Protein AF-A0A6C2D5J1-F1 (afdb_monomer_lite)

Sequence (224 aa):
MNTRKTNRSWRTALAAVGLLLSSASPSVQAVVVNIDTSRSVLTFTSSGPTICDPFGNCSTPPAPQTFALSGSFDVKEETVSFPYWFDPTSFFDLDLIRFEPLSIDTGGAAALGFVFPAFSGIVTGTTFTASDDPCFLYSGGCSGWSLVNSTYTGDFDGQRLSLTGESPLSVAEGFKYTIVATAVPSASVAEPGSLACLAAAGAGLTAVRSRRRRTSAALAPGAA

pLDDT: mean 75.11, std 21.53, range [29.03, 97.44]

Secondary structure (DSSP, 8-state):
----------SSSSSSSTTS--------EEEEEEE-TTT-EEEEEE----EEPTTS-EEPPPPPEEEE-EEEEEEEEEEEEEEETTEEEEEEEEEEEEEEEEEEE-TTGGGGT-----S-EEEETTEEEEE--TTTT-TT------SS--EEEEEE-SSEEEEEEEEESSSSEEEEEEEEEEE--------HHHHHHHHHHHHHHHHHHHHHHHHHTT------

Structure (mmCIF, N/CA/C/O backbone):
data_AF-A0A6C2D5J1-F1
#
_entry.id   AF-A0A6C2D5J1-F1
#
loop_
_atom_site.group_PDB
_atom_site.id
_atom_site.type_symbol
_atom_site.label_atom_id
_atom_site.label_alt_id
_atom_site.label_comp_id
_atom_site.label_asym_id
_atom_site.label_entity_id
_atom_site.label_seq_id
_atom_site.pdbx_PDB_ins_code
_atom_site.Cartn_x
_atom_site.Cartn_y
_atom_site.Cartn_z
_atom_site.occupancy
_atom_site.B_iso_or_equiv
_atom_site.auth_seq_id
_atom_site.auth_comp_id
_atom_site.auth_asym_id
_atom_site.auth_atom_id
_atom_site.pdbx_PDB_model_num
ATOM 1 N N . MET A 1 1 ? -13.626 -7.726 84.722 1.00 33.16 1 MET A N 1
ATOM 2 C CA . MET A 1 1 ? -13.557 -8.875 83.790 1.00 33.16 1 MET A CA 1
ATOM 3 C C . MET A 1 1 ? -14.476 -8.591 82.610 1.00 33.16 1 MET A C 1
ATOM 5 O O . MET A 1 1 ? -15.633 -8.330 82.878 1.00 33.16 1 MET A O 1
ATOM 9 N N . ASN A 1 2 ? -13.918 -8.590 81.386 1.00 32.50 2 ASN A N 1
ATOM 10 C CA . ASN A 1 2 ? -14.513 -8.769 80.038 1.00 32.50 2 ASN A CA 1
ATOM 11 C C . ASN A 1 2 ? -15.877 -8.098 79.703 1.00 32.50 2 ASN A C 1
ATOM 13 O O . ASN A 1 2 ? -16.838 -8.214 80.437 1.00 32.50 2 ASN A O 1
ATOM 17 N N . THR A 1 3 ? -16.082 -7.430 78.557 1.00 37.03 3 THR A N 1
ATOM 18 C CA . THR A 1 3 ? -15.717 -7.877 77.199 1.00 37.03 3 THR A CA 1
ATOM 19 C C . THR A 1 3 ? -15.763 -6.718 76.185 1.00 37.03 3 THR A C 1
ATOM 21 O O . THR A 1 3 ? -16.692 -5.917 76.181 1.00 37.03 3 THR A O 1
ATOM 24 N N . ARG A 1 4 ? -14.777 -6.687 75.278 1.00 39.22 4 ARG A N 1
ATOM 25 C CA . ARG A 1 4 ? -14.762 -5.933 74.007 1.00 39.22 4 ARG A CA 1
ATOM 26 C C . ARG A 1 4 ? -15.773 -6.504 72.994 1.00 39.22 4 ARG A C 1
ATOM 28 O O . ARG A 1 4 ? -15.937 -7.723 72.976 1.00 39.22 4 ARG A O 1
ATOM 35 N N . LYS A 1 5 ? -16.254 -5.662 72.060 1.00 37.28 5 LYS A N 1
ATOM 36 C CA . LYS A 1 5 ? -16.138 -5.777 70.570 1.00 37.28 5 LYS A CA 1
ATOM 37 C C . LYS A 1 5 ? -17.272 -4.993 69.877 1.00 37.28 5 LYS A C 1
ATOM 39 O O . LYS A 1 5 ? -18.416 -5.418 69.918 1.00 37.28 5 LYS A O 1
ATOM 44 N N . THR A 1 6 ? -17.071 -3.745 69.449 1.00 42.12 6 THR A N 1
ATOM 45 C CA . THR A 1 6 ? -16.607 -3.280 68.115 1.00 42.12 6 THR A CA 1
ATOM 46 C C . THR A 1 6 ? -17.243 -3.912 66.863 1.00 42.12 6 THR A C 1
ATOM 48 O O . THR A 1 6 ? -17.020 -5.075 66.542 1.00 42.12 6 THR A O 1
ATOM 51 N N . ASN A 1 7 ? -17.928 -3.026 66.124 1.00 43.59 7 ASN A N 1
ATOM 52 C CA . ASN A 1 7 ? -18.003 -2.843 64.668 1.00 43.59 7 ASN A CA 1
ATOM 53 C C . ASN A 1 7 ? -18.310 -4.038 63.759 1.00 43.59 7 ASN A C 1
ATOM 55 O O . ASN A 1 7 ? -17.450 -4.864 63.454 1.00 43.59 7 ASN A O 1
ATOM 59 N N . ARG A 1 8 ? -19.502 -4.005 63.148 1.00 40.75 8 ARG A N 1
ATOM 60 C CA . ARG A 1 8 ? -19.819 -4.817 61.969 1.00 40.75 8 ARG A CA 1
ATOM 61 C C . ARG A 1 8 ? -20.793 -4.100 61.027 1.00 40.75 8 ARG A C 1
ATOM 63 O O . ARG A 1 8 ? -21.981 -4.385 61.043 1.00 40.75 8 ARG A O 1
ATOM 70 N N . SER A 1 9 ? -20.292 -3.212 60.169 1.00 45.34 9 SER A N 1
ATOM 71 C CA . SER A 1 9 ? -21.065 -2.744 59.001 1.00 45.34 9 SER A CA 1
ATOM 72 C C . SER A 1 9 ? -20.212 -2.227 57.832 1.00 45.34 9 SER A C 1
ATOM 74 O O . SER A 1 9 ? -20.638 -1.349 57.101 1.00 45.34 9 SER A O 1
ATOM 76 N N . TRP A 1 10 ? -19.010 -2.764 57.602 1.00 41.22 10 TRP A N 1
ATOM 77 C CA . TRP A 1 10 ? -18.111 -2.290 56.527 1.00 41.22 10 TRP A CA 1
ATOM 78 C C . TRP A 1 10 ? -17.778 -3.364 55.477 1.00 41.22 10 TRP A C 1
ATOM 80 O O . TRP A 1 10 ? -16.645 -3.470 55.022 1.00 41.22 10 TRP A O 1
ATOM 90 N N . ARG A 1 11 ? -18.728 -4.236 55.105 1.00 42.44 11 ARG A N 1
ATOM 91 C CA . ARG A 1 11 ? -18.441 -5.316 54.128 1.00 42.44 11 ARG A CA 1
ATOM 92 C C . ARG A 1 11 ? -19.433 -5.487 52.975 1.00 42.44 11 ARG A C 1
ATOM 94 O O . ARG A 1 11 ? -19.316 -6.461 52.245 1.00 42.44 11 ARG A O 1
ATOM 101 N N . THR A 1 12 ? -20.356 -4.558 52.750 1.00 45.75 12 THR A N 1
ATOM 102 C CA . THR A 1 12 ? -21.351 -4.676 51.661 1.00 45.75 12 THR A CA 1
ATOM 103 C C . THR A 1 12 ? -21.216 -3.644 50.538 1.00 45.75 12 THR A C 1
ATOM 105 O O . THR A 1 12 ? -22.039 -3.654 49.634 1.00 45.75 12 THR A O 1
ATOM 108 N N . ALA A 1 13 ? -20.175 -2.804 50.530 1.00 42.22 13 ALA A N 1
ATOM 109 C CA . ALA A 1 13 ? -20.017 -1.736 49.531 1.00 42.22 13 ALA A CA 1
ATOM 110 C C . ALA A 1 13 ? -18.943 -1.994 48.449 1.00 42.22 13 ALA A C 1
ATOM 112 O O . ALA A 1 13 ? -18.701 -1.128 47.619 1.00 42.22 13 ALA A O 1
ATOM 113 N N . LEU A 1 14 ? -18.297 -3.166 48.427 1.00 44.66 14 LEU A N 1
ATOM 114 C CA . LEU A 1 14 ? -17.156 -3.444 47.530 1.00 44.66 14 LEU A CA 1
ATOM 115 C C . LEU A 1 14 ? -17.477 -4.338 46.319 1.00 44.66 14 LEU A C 1
ATOM 117 O O . LEU A 1 14 ? -16.586 -4.626 45.531 1.00 44.66 14 LEU A O 1
ATOM 121 N N . ALA A 1 15 ? -18.731 -4.760 46.132 1.00 42.25 15 ALA A N 1
ATOM 122 C CA . ALA A 1 15 ? -19.110 -5.652 45.027 1.00 42.25 15 ALA A CA 1
ATOM 123 C C . ALA A 1 15 ? -19.727 -4.938 43.804 1.00 42.25 15 ALA A C 1
ATOM 125 O O . ALA A 1 15 ? -19.991 -5.594 42.805 1.00 42.25 15 ALA A O 1
ATOM 126 N N . ALA A 1 16 ? -19.964 -3.621 43.866 1.00 41.34 16 ALA A N 1
ATOM 127 C CA . ALA A 1 16 ? -20.712 -2.890 42.832 1.00 41.34 16 ALA A CA 1
ATOM 128 C C . ALA A 1 16 ? -19.873 -1.909 41.986 1.00 41.34 16 ALA A C 1
ATOM 130 O O . ALA A 1 16 ? -20.399 -1.330 41.045 1.00 41.34 16 ALA A O 1
ATOM 131 N N . VAL A 1 17 ? -18.578 -1.733 42.279 1.00 43.78 17 VAL A N 1
ATOM 132 C CA . VAL A 1 17 ? -17.705 -0.782 41.551 1.00 43.78 17 VAL A CA 1
ATOM 133 C C . VAL A 1 17 ? -16.876 -1.464 40.446 1.00 43.78 17 VAL A C 1
ATOM 135 O O . VAL A 1 17 ? -16.325 -0.799 39.580 1.00 43.78 17 VAL A O 1
ATOM 138 N N . GLY A 1 18 ? -16.839 -2.800 40.396 1.00 39.31 18 GLY A N 1
ATOM 139 C CA . GLY A 1 18 ? -16.046 -3.549 39.407 1.00 39.31 18 GLY A CA 1
ATOM 140 C C . GLY A 1 18 ? -16.648 -3.663 37.998 1.00 39.31 18 GLY A C 1
ATOM 141 O O . GLY A 1 18 ? -16.056 -4.329 37.161 1.00 39.31 18 GLY A O 1
ATOM 142 N N . LEU A 1 19 ? -17.816 -3.064 37.732 1.00 43.38 19 LEU A N 1
ATOM 143 C CA . LEU A 1 19 ? -18.572 -3.229 36.476 1.00 43.38 19 LEU A CA 1
ATOM 144 C C . LEU A 1 19 ? -18.642 -1.962 35.603 1.00 43.38 19 LEU A C 1
ATOM 146 O O . LEU A 1 19 ? -19.325 -1.978 34.587 1.00 43.38 19 LEU A O 1
ATOM 150 N N . LEU A 1 20 ? -17.954 -0.877 35.977 1.00 45.72 20 LEU A N 1
ATOM 151 C CA . LEU A 1 20 ? -18.023 0.412 35.264 1.00 45.72 20 LEU A CA 1
ATOM 152 C C . LEU A 1 20 ? -16.682 0.916 34.711 1.00 45.72 20 LEU A C 1
ATOM 154 O O . LEU A 1 20 ? -16.602 2.038 34.229 1.00 45.72 20 LEU A O 1
ATOM 158 N N . LEU A 1 21 ? -15.644 0.080 34.710 1.00 44.78 21 LEU A N 1
ATOM 159 C CA . LEU A 1 21 ? -14.431 0.311 33.917 1.00 44.78 21 LEU A CA 1
ATOM 160 C C . LEU A 1 21 ? -14.435 -0.625 32.706 1.00 44.78 21 LEU A C 1
ATOM 162 O O . LEU A 1 21 ? -13.502 -1.385 32.473 1.00 44.78 21 LEU A O 1
ATOM 166 N N . SER A 1 22 ? -15.521 -0.575 31.934 1.00 40.41 22 SER A N 1
ATOM 167 C CA . SER A 1 22 ? -15.440 -0.854 30.504 1.00 40.41 22 SER A CA 1
ATOM 168 C C . SER A 1 22 ? -14.674 0.322 29.918 1.00 40.41 22 SER A C 1
ATOM 170 O O . SER A 1 22 ? -15.253 1.354 29.588 1.00 40.41 22 SER A O 1
ATOM 172 N N . SER A 1 23 ? -13.349 0.215 29.915 1.00 43.03 23 SER A N 1
ATOM 173 C CA . SER A 1 23 ? -12.503 1.065 29.094 1.00 43.03 23 SER A CA 1
ATOM 174 C C . SER A 1 23 ? -13.133 1.127 27.707 1.00 43.03 23 SER A C 1
ATOM 176 O O . SER A 1 23 ? -13.304 0.087 27.070 1.00 43.03 23 SER A O 1
ATOM 178 N N . ALA A 1 24 ? -13.507 2.323 27.255 1.00 45.09 24 ALA A N 1
ATOM 179 C CA . ALA A 1 24 ? -13.605 2.593 25.834 1.00 45.09 24 ALA A CA 1
ATOM 180 C C . ALA A 1 24 ? -12.188 2.392 25.289 1.00 45.09 24 ALA A C 1
ATOM 182 O O . ALA A 1 24 ? -11.359 3.297 25.307 1.00 45.09 24 ALA A O 1
ATOM 183 N N . SER A 1 25 ? -11.852 1.143 24.980 1.00 42.38 25 SER A N 1
ATOM 184 C CA . SER A 1 25 ? -10.637 0.821 24.261 1.00 42.38 25 SER A CA 1
ATOM 185 C C . SER A 1 25 ? -10.778 1.483 22.894 1.00 42.38 25 SER A C 1
ATOM 187 O O . SER A 1 25 ? -11.836 1.302 22.282 1.00 42.38 25 SER A O 1
ATOM 189 N N . PRO A 1 26 ? -9.779 2.237 22.401 1.00 44.66 26 PRO A N 1
ATOM 190 C CA . PRO A 1 26 ? -9.731 2.526 20.976 1.00 44.66 26 PRO A CA 1
ATOM 191 C C . PRO A 1 26 ? -9.818 1.170 20.276 1.00 44.66 26 PRO A C 1
ATOM 193 O O . PRO A 1 26 ? -9.031 0.260 20.558 1.00 44.66 26 PRO A O 1
ATOM 196 N N . SER A 1 27 ? -10.875 0.967 19.495 1.00 51.88 27 SER A N 1
ATOM 197 C CA . SER A 1 27 ? -11.092 -0.286 18.793 1.00 51.88 27 SER A CA 1
ATOM 198 C C . SER A 1 27 ? -10.083 -0.352 17.661 1.00 51.88 27 SER A C 1
ATOM 200 O O . SER A 1 27 ? -10.388 0.042 16.543 1.00 51.88 27 SER A O 1
ATOM 202 N N . VAL A 1 28 ? -8.875 -0.831 17.954 1.00 61.00 28 VAL A N 1
ATOM 203 C CA . VAL A 1 28 ? -7.945 -1.256 16.913 1.00 61.00 28 VAL A CA 1
ATOM 204 C C . VAL A 1 28 ? -8.554 -2.507 16.291 1.00 61.00 28 VAL A C 1
ATOM 206 O O . VAL A 1 28 ? -8.466 -3.603 16.852 1.00 61.00 28 VAL A O 1
ATOM 209 N N . GLN A 1 29 ? -9.239 -2.340 15.163 1.00 71.62 29 GLN A N 1
ATOM 210 C CA . GLN A 1 29 ? -9.686 -3.463 14.350 1.00 71.62 29 GLN A CA 1
ATOM 211 C C . GLN A 1 29 ? -8.528 -3.848 13.435 1.00 71.62 29 GLN A C 1
ATOM 213 O O . GLN A 1 29 ? -8.269 -3.202 12.424 1.00 71.62 29 GLN A O 1
ATOM 218 N N . ALA A 1 30 ? -7.790 -4.881 13.843 1.00 82.75 30 ALA A N 1
ATOM 219 C CA . ALA A 1 30 ? -6.796 -5.524 12.998 1.00 82.75 30 ALA A CA 1
ATOM 220 C C . ALA A 1 30 ? -7.465 -6.673 12.232 1.00 82.75 30 ALA A C 1
ATOM 222 O O . ALA A 1 30 ? -7.975 -7.615 12.844 1.00 82.75 30 ALA A O 1
ATOM 223 N N . VAL A 1 31 ? -7.466 -6.597 10.904 1.00 90.94 31 VAL A N 1
ATOM 224 C CA . VAL A 1 31 ? -8.004 -7.629 10.012 1.00 90.94 31 VAL A CA 1
ATOM 225 C C . VAL A 1 31 ? -6.877 -8.167 9.145 1.00 90.94 31 VAL A C 1
ATOM 227 O O . VAL A 1 31 ? -6.287 -7.435 8.353 1.00 90.94 31 VAL A O 1
ATOM 230 N N . VAL A 1 32 ? -6.600 -9.465 9.264 1.00 93.44 32 VAL A N 1
ATOM 231 C CA . VAL A 1 32 ? -5.648 -10.149 8.382 1.00 93.44 32 VAL A CA 1
ATOM 232 C C . VAL A 1 32 ? -6.281 -10.289 6.999 1.00 93.44 32 VAL A C 1
ATOM 234 O O . VAL A 1 32 ? -7.367 -10.863 6.869 1.00 93.44 32 VAL A O 1
ATOM 237 N N . VAL A 1 33 ? -5.595 -9.829 5.955 1.00 94.31 33 VAL A N 1
ATOM 238 C CA . VAL A 1 33 ? -6.021 -9.980 4.557 1.00 94.31 33 VAL A CA 1
ATOM 239 C C . VAL A 1 33 ? -4.983 -10.756 3.745 1.00 94.31 33 VAL A C 1
ATOM 241 O O . VAL A 1 33 ? -3.777 -10.636 3.964 1.00 94.31 33 VAL A O 1
ATOM 244 N N . ASN A 1 34 ? -5.458 -11.544 2.780 1.00 96.56 34 ASN A N 1
ATOM 245 C CA . ASN A 1 34 ? -4.630 -12.255 1.805 1.00 96.56 34 ASN A CA 1
ATOM 246 C C . ASN A 1 34 ? -4.713 -11.579 0.440 1.00 96.56 34 ASN A C 1
ATOM 248 O O . ASN A 1 34 ? -5.808 -11.277 -0.038 1.00 96.56 34 ASN A O 1
ATOM 252 N N . ILE A 1 35 ? -3.560 -11.403 -0.200 1.00 96.31 35 ILE A N 1
ATOM 253 C CA . ILE A 1 35 ? -3.434 -10.799 -1.525 1.00 96.31 35 ILE A CA 1
ATOM 254 C C . ILE A 1 35 ? -3.966 -11.756 -2.588 1.00 96.31 35 ILE A C 1
ATOM 256 O O . ILE A 1 35 ? -3.535 -12.905 -2.697 1.00 96.31 35 ILE A O 1
ATOM 260 N N . ASP A 1 36 ? -4.872 -11.250 -3.416 1.00 95.69 36 ASP A N 1
ATOM 261 C CA . ASP A 1 36 ? -5.316 -11.902 -4.636 1.00 95.69 36 ASP A CA 1
ATOM 262 C C . ASP A 1 36 ? -4.292 -11.642 -5.744 1.00 95.69 36 ASP A C 1
ATOM 264 O O . ASP A 1 36 ? -4.252 -10.569 -6.357 1.00 95.69 36 ASP A O 1
ATOM 268 N N . THR A 1 37 ? -3.452 -12.641 -5.998 1.00 93.50 37 THR A N 1
ATOM 269 C CA . THR A 1 37 ? -2.347 -12.571 -6.963 1.00 93.50 37 THR A CA 1
ATOM 270 C C . THR A 1 37 ? -2.814 -12.384 -8.405 1.00 93.50 37 THR A C 1
ATOM 272 O O . THR A 1 37 ? -2.050 -11.903 -9.235 1.00 93.50 37 THR A O 1
ATOM 275 N N . SER A 1 38 ? -4.066 -12.734 -8.719 1.00 94.12 38 SER A N 1
ATOM 276 C CA . SER A 1 38 ? -4.618 -12.592 -10.072 1.00 94.12 38 SER A CA 1
ATOM 277 C C . SER A 1 38 ? -5.017 -11.153 -10.407 1.00 94.12 38 SER A C 1
ATOM 279 O O . SER A 1 38 ? -5.141 -10.799 -11.580 1.00 94.12 38 SER A O 1
ATOM 281 N N . ARG A 1 39 ? -5.216 -10.323 -9.376 1.00 93.75 39 ARG A N 1
ATOM 282 C CA . ARG A 1 39 ? -5.649 -8.922 -9.490 1.00 93.75 39 ARG A CA 1
ATOM 283 C C . ARG A 1 39 ? -4.640 -7.927 -8.925 1.00 93.75 39 ARG A C 1
ATOM 285 O O . ARG A 1 39 ? -4.835 -6.724 -9.078 1.00 93.75 39 ARG A O 1
ATOM 292 N N . SER A 1 40 ? -3.579 -8.419 -8.293 1.00 95.25 40 SER A N 1
ATOM 293 C CA . SER A 1 40 ? -2.527 -7.594 -7.708 1.00 95.25 40 SER A CA 1
ATOM 294 C C . SER A 1 40 ? -1.289 -7.595 -8.592 1.00 95.25 40 SER A C 1
ATOM 296 O O . SER A 1 40 ? -0.797 -8.650 -8.987 1.00 95.25 40 SER A O 1
ATOM 298 N N . VAL A 1 41 ? -0.771 -6.409 -8.893 1.00 95.44 41 VAL A N 1
ATOM 299 C CA . VAL A 1 41 ? 0.363 -6.234 -9.802 1.00 95.44 41 VAL A CA 1
ATOM 300 C C . VAL A 1 41 ? 1.237 -5.072 -9.353 1.00 95.44 41 VAL A C 1
ATOM 302 O O . VAL A 1 41 ? 0.737 -4.029 -8.927 1.00 95.44 41 VAL A O 1
ATOM 305 N N . LEU A 1 42 ? 2.550 -5.249 -9.480 1.00 95.56 42 LEU A N 1
ATOM 306 C CA . LEU A 1 42 ? 3.544 -4.186 -9.369 1.00 95.56 42 LEU A CA 1
ATOM 307 C C . LEU A 1 42 ? 4.129 -3.929 -10.756 1.00 95.56 42 LEU A C 1
ATOM 309 O O . LEU A 1 42 ? 4.508 -4.870 -11.449 1.00 95.56 42 LEU A O 1
ATOM 313 N N . THR A 1 43 ? 4.238 -2.669 -11.156 1.00 96.12 43 THR A N 1
ATOM 314 C CA . THR A 1 43 ? 4.861 -2.267 -12.421 1.00 96.12 43 THR A CA 1
ATOM 315 C C . THR A 1 43 ? 5.977 -1.279 -12.136 1.00 96.12 43 THR A C 1
ATOM 317 O O . THR A 1 43 ? 5.715 -0.179 -11.656 1.00 96.12 43 THR A O 1
ATOM 320 N N . PHE A 1 44 ? 7.212 -1.662 -12.443 1.00 94.81 44 PHE A N 1
ATOM 321 C CA . PHE A 1 44 ? 8.361 -0.768 -12.456 1.00 94.81 44 PHE A CA 1
ATOM 322 C C . PHE A 1 44 ? 8.438 -0.039 -13.795 1.00 94.81 44 PHE A C 1
ATOM 324 O O . PHE A 1 44 ? 8.367 -0.666 -14.857 1.00 94.81 44 PHE A O 1
ATOM 331 N N . THR A 1 45 ? 8.642 1.271 -13.748 1.00 92.06 45 THR A N 1
ATOM 332 C CA . THR A 1 45 ? 8.873 2.102 -14.930 1.00 92.06 45 THR A CA 1
ATOM 333 C C . THR A 1 45 ? 10.114 2.956 -14.732 1.00 92.06 45 THR A C 1
ATOM 335 O O . THR A 1 45 ? 10.251 3.593 -13.690 1.00 92.06 45 THR A O 1
ATOM 338 N N . SER A 1 46 ? 10.969 3.008 -15.755 1.00 88.69 46 SER A N 1
ATOM 339 C CA . SER A 1 46 ? 12.076 3.960 -15.866 1.00 88.69 46 SER A CA 1
ATOM 340 C C . SER A 1 46 ? 11.883 4.781 -17.140 1.00 88.69 46 SER A C 1
ATOM 342 O O . SER A 1 46 ? 11.825 4.239 -18.243 1.00 88.69 46 SER A O 1
ATOM 344 N N . SER A 1 47 ? 11.720 6.091 -16.986 1.00 81.19 47 SER A N 1
ATOM 345 C CA . SER A 1 47 ? 11.525 7.068 -18.061 1.00 81.19 47 SER A CA 1
ATOM 346 C C . SER A 1 47 ? 12.662 8.092 -18.107 1.00 81.19 47 SER A C 1
ATOM 348 O O . SER A 1 47 ? 12.451 9.243 -18.490 1.00 81.19 47 SER A O 1
ATOM 350 N N . GLY A 1 48 ? 13.863 7.696 -17.671 1.00 70.69 48 GLY A N 1
ATOM 351 C CA . GLY A 1 48 ? 15.044 8.557 -17.688 1.00 70.69 48 GLY A CA 1
ATOM 352 C C . GLY A 1 48 ? 15.426 9.007 -19.104 1.00 70.69 48 GLY A C 1
ATOM 353 O O . GLY A 1 48 ? 15.117 8.319 -20.083 1.00 70.69 48 GLY A O 1
ATOM 354 N N . PRO A 1 49 ? 16.105 10.159 -19.252 1.00 70.50 49 PRO A N 1
ATOM 355 C CA . PRO A 1 49 ? 16.632 10.567 -20.546 1.00 70.50 49 PRO A CA 1
ATOM 356 C C . PRO A 1 49 ? 17.632 9.522 -21.048 1.00 70.50 49 PRO A C 1
ATOM 358 O O . PRO A 1 49 ? 18.413 8.967 -20.278 1.00 70.50 49 PRO A O 1
ATOM 361 N N . THR A 1 50 ? 17.628 9.265 -22.354 1.00 76.81 50 THR A N 1
ATOM 362 C CA . THR A 1 50 ? 18.652 8.425 -22.982 1.00 76.81 50 THR A CA 1
ATOM 363 C C . THR A 1 50 ? 20.007 9.113 -22.836 1.00 76.81 50 THR A C 1
ATOM 365 O O . THR A 1 50 ? 20.210 10.201 -23.375 1.00 76.81 50 THR A O 1
ATOM 368 N N . ILE A 1 51 ? 20.929 8.494 -22.096 1.00 72.69 51 ILE A N 1
ATOM 369 C CA . ILE A 1 51 ? 22.291 9.008 -21.932 1.00 72.69 51 ILE A CA 1
ATOM 370 C C . ILE A 1 51 ? 23.163 8.339 -22.987 1.00 72.69 51 ILE A C 1
ATOM 372 O O . ILE A 1 51 ? 23.309 7.112 -22.993 1.00 72.69 51 ILE A O 1
ATOM 376 N N . CYS A 1 52 ? 23.730 9.154 -23.872 1.00 80.94 52 CYS A N 1
ATOM 377 C CA . CYS A 1 52 ? 24.676 8.714 -24.886 1.00 80.94 52 CYS A CA 1
ATOM 378 C C . CYS A 1 52 ? 26.095 9.092 -24.475 1.00 80.94 52 CYS A C 1
ATOM 380 O O . CYS A 1 52 ? 26.341 10.210 -24.016 1.00 80.94 52 CYS A O 1
ATOM 382 N N . ASP A 1 53 ? 27.027 8.159 -24.638 1.00 81.31 53 ASP A N 1
ATOM 383 C CA . ASP A 1 53 ? 28.442 8.462 -24.493 1.00 81.31 53 ASP A CA 1
ATOM 384 C C . ASP A 1 53 ? 28.944 9.339 -25.667 1.00 81.31 53 ASP A C 1
ATOM 386 O O . ASP A 1 53 ? 28.268 9.474 -26.696 1.00 81.31 53 ASP A O 1
ATOM 390 N N . PRO A 1 54 ? 30.137 9.950 -25.552 1.00 79.94 54 PRO A N 1
ATOM 391 C CA . PRO A 1 54 ? 30.717 10.765 -26.623 1.00 79.94 54 PRO A CA 1
ATOM 392 C C . PRO A 1 54 ? 31.012 10.000 -27.926 1.00 79.94 54 PRO A C 1
ATOM 394 O O . PRO A 1 54 ? 31.325 10.626 -28.936 1.00 79.94 54 PRO A O 1
ATOM 397 N N . PHE A 1 55 ? 30.939 8.666 -27.911 1.00 83.94 55 PHE A N 1
ATOM 398 C CA . PHE A 1 55 ? 31.138 7.789 -29.065 1.00 83.94 55 PHE A CA 1
ATOM 399 C C . PHE A 1 55 ? 29.810 7.388 -29.731 1.00 83.94 55 PHE A C 1
ATOM 401 O O . PHE A 1 55 ? 29.819 6.655 -30.720 1.00 83.94 55 PHE A O 1
ATOM 408 N N . GLY A 1 56 ? 28.679 7.899 -29.232 1.00 78.50 56 GLY A N 1
ATOM 409 C CA . GLY A 1 56 ? 27.345 7.657 -29.775 1.00 78.50 56 GLY A CA 1
ATOM 410 C C . GLY A 1 56 ? 26.677 6.378 -29.266 1.00 78.50 56 GLY A C 1
ATOM 411 O O . GLY A 1 56 ? 25.644 5.989 -29.808 1.00 78.50 56 GLY A O 1
ATOM 412 N N . ASN A 1 57 ? 27.223 5.720 -28.240 1.00 83.56 57 ASN A N 1
ATOM 413 C CA . ASN A 1 57 ? 26.570 4.583 -27.605 1.00 83.56 57 ASN A CA 1
ATOM 414 C C . ASN A 1 57 ? 25.535 5.081 -26.590 1.00 83.56 57 ASN A C 1
ATOM 416 O O . ASN A 1 57 ? 25.875 5.640 -25.546 1.00 83.56 57 ASN A O 1
ATOM 420 N N . CYS A 1 58 ? 24.261 4.894 -26.917 1.00 81.12 58 CYS A N 1
ATOM 421 C CA . CYS A 1 58 ? 23.139 5.353 -26.115 1.00 81.12 58 CYS A CA 1
ATOM 422 C C . CYS A 1 58 ? 22.609 4.227 -25.230 1.00 81.12 58 CYS A C 1
ATOM 424 O O . CYS A 1 58 ? 22.159 3.192 -25.720 1.00 81.12 58 CYS A O 1
ATOM 426 N N . SER A 1 59 ? 22.612 4.451 -23.918 1.00 73.94 59 SER A N 1
ATOM 427 C CA . SER A 1 59 ? 21.904 3.587 -22.976 1.00 73.94 59 SER A CA 1
ATOM 428 C C . SER A 1 59 ? 20.413 3.930 -23.001 1.00 73.94 59 SER A C 1
ATOM 430 O O . SER A 1 59 ? 20.008 5.043 -22.661 1.00 73.94 59 SER A O 1
ATOM 432 N N . THR A 1 60 ? 19.584 2.994 -23.465 1.00 74.12 60 THR A N 1
ATOM 433 C CA . THR A 1 60 ? 18.125 3.127 -23.390 1.00 74.12 60 THR A CA 1
ATOM 434 C C . THR A 1 60 ? 17.644 2.699 -22.007 1.00 74.12 60 THR A C 1
ATOM 436 O O . THR A 1 60 ? 18.120 1.670 -21.514 1.00 74.12 60 THR A O 1
ATOM 439 N N . PRO A 1 61 ? 16.690 3.422 -21.394 1.00 75.50 61 PRO A N 1
ATOM 440 C CA . PRO A 1 61 ? 16.067 2.985 -20.152 1.00 75.50 61 PRO A CA 1
ATOM 441 C C . PRO A 1 61 ? 15.532 1.553 -20.274 1.00 75.50 61 PRO A C 1
ATOM 443 O O . PRO A 1 61 ? 15.071 1.163 -21.356 1.00 75.50 61 PRO A O 1
ATOM 446 N N . PRO A 1 62 ? 15.589 0.753 -19.197 1.00 80.25 62 PRO A N 1
ATOM 447 C CA . PRO A 1 62 ? 15.009 -0.578 -19.211 1.00 80.25 62 PRO A CA 1
ATOM 448 C C . PRO A 1 62 ? 13.508 -0.489 -19.504 1.00 80.25 62 PRO A C 1
ATOM 450 O O . PRO A 1 62 ? 12.813 0.407 -19.021 1.00 80.25 62 PRO A O 1
ATOM 453 N N . ALA A 1 63 ? 13.002 -1.437 -20.294 1.00 84.50 63 ALA A N 1
ATOM 454 C CA . ALA A 1 63 ? 11.571 -1.544 -20.546 1.00 84.50 63 ALA A CA 1
ATOM 455 C C . ALA A 1 63 ? 10.797 -1.744 -19.223 1.00 84.50 63 ALA A C 1
ATOM 457 O O . ALA A 1 63 ? 11.362 -2.299 -18.273 1.00 84.50 63 ALA A O 1
ATOM 458 N N . PRO A 1 64 ? 9.514 -1.336 -19.150 1.00 90.88 64 PRO A N 1
ATOM 459 C CA . PRO A 1 64 ? 8.689 -1.566 -17.971 1.00 90.88 64 PRO A CA 1
ATOM 460 C C . PRO A 1 64 ? 8.661 -3.041 -17.568 1.00 90.88 64 PRO A C 1
ATOM 462 O O . PRO A 1 64 ? 8.478 -3.921 -18.412 1.00 90.88 64 PRO A O 1
ATOM 465 N N . GLN A 1 65 ? 8.823 -3.306 -16.274 1.00 93.44 65 GLN A N 1
ATOM 466 C CA . GLN A 1 65 ? 8.838 -4.660 -15.718 1.00 93.44 65 GLN A CA 1
ATOM 467 C C . GLN A 1 65 ? 7.634 -4.849 -14.808 1.00 93.44 65 GLN A C 1
ATOM 469 O O . GLN A 1 65 ? 7.325 -3.979 -13.996 1.00 93.44 65 GLN A O 1
ATOM 474 N N . THR A 1 66 ? 6.955 -5.985 -14.938 1.00 95.44 66 THR A N 1
ATOM 475 C CA . THR A 1 66 ? 5.814 -6.342 -14.091 1.00 95.44 66 THR A CA 1
ATOM 476 C C . THR A 1 66 ? 6.185 -7.484 -13.163 1.00 95.44 66 THR A C 1
ATOM 478 O O . THR A 1 66 ? 6.837 -8.444 -13.571 1.00 95.44 66 THR A O 1
ATOM 481 N N . PHE A 1 67 ? 5.755 -7.374 -11.912 1.00 95.00 67 PHE A N 1
ATOM 482 C CA . PHE A 1 67 ? 5.994 -8.364 -10.873 1.00 95.00 67 PHE A CA 1
ATOM 483 C C . PHE A 1 67 ? 4.669 -8.773 -10.244 1.00 95.00 67 PHE A C 1
ATOM 485 O O . PHE A 1 67 ? 3.785 -7.942 -10.008 1.00 95.00 67 PHE A O 1
ATOM 492 N N . ALA A 1 68 ? 4.542 -10.070 -9.973 1.00 92.38 68 ALA A N 1
ATOM 493 C CA . ALA A 1 68 ? 3.440 -10.589 -9.185 1.00 92.38 68 ALA A CA 1
ATOM 494 C C . ALA A 1 68 ? 3.644 -10.209 -7.715 1.00 92.38 68 ALA A C 1
ATOM 496 O O . ALA A 1 68 ? 4.763 -10.247 -7.203 1.00 92.38 68 ALA A O 1
ATOM 497 N N . LEU A 1 69 ? 2.548 -9.873 -7.041 1.00 93.50 69 LEU A N 1
ATOM 498 C CA . LEU A 1 69 ? 2.525 -9.622 -5.607 1.00 93.50 69 LEU A CA 1
ATOM 499 C C . LEU A 1 69 ? 1.681 -10.702 -4.938 1.00 93.50 69 LEU A C 1
ATOM 501 O O . LEU A 1 69 ? 0.568 -10.983 -5.385 1.00 93.50 69 LEU A O 1
ATOM 505 N N . SER A 1 70 ? 2.195 -11.299 -3.869 1.00 94.56 70 SER A N 1
ATOM 506 C CA . SER A 1 70 ? 1.478 -12.315 -3.101 1.00 94.56 70 SER A CA 1
ATOM 507 C C . SER A 1 70 ? 1.784 -12.220 -1.612 1.00 94.56 70 SER A C 1
ATOM 509 O O . SER A 1 70 ? 2.724 -11.538 -1.201 1.00 94.56 70 SER A O 1
ATOM 511 N N . GLY A 1 71 ? 0.974 -12.900 -0.803 1.00 94.12 71 GLY A N 1
ATOM 512 C CA . GLY A 1 71 ? 1.163 -12.971 0.638 1.00 94.12 71 GLY A CA 1
ATOM 513 C C . GLY A 1 71 ? -0.001 -12.398 1.437 1.00 94.12 71 GLY A C 1
ATOM 514 O O . GLY A 1 71 ? -1.140 -12.376 0.968 1.00 94.12 71 GLY A O 1
ATOM 515 N N . SER A 1 72 ? 0.292 -11.965 2.657 1.00 94.38 72 SER A N 1
ATOM 516 C CA . SER A 1 72 ? -0.686 -11.522 3.645 1.00 94.38 72 SER A CA 1
ATOM 517 C C . SER A 1 72 ? -0.148 -10.383 4.502 1.00 94.38 72 SER A C 1
ATOM 519 O O . SER A 1 72 ? 1.058 -10.272 4.752 1.00 94.38 72 SER A O 1
ATOM 521 N N . PHE A 1 73 ? -1.060 -9.548 4.981 1.00 94.81 73 PHE A N 1
ATOM 522 C CA . PHE A 1 73 ? -0.758 -8.420 5.853 1.00 94.81 73 PHE A CA 1
ATOM 523 C C . PHE A 1 73 ? -1.958 -8.083 6.731 1.00 94.81 73 PHE A C 1
ATOM 525 O O . PHE A 1 73 ? -3.088 -8.466 6.424 1.00 94.81 73 PHE A O 1
ATOM 532 N N . ASP A 1 74 ? -1.699 -7.365 7.815 1.00 94.25 74 ASP A N 1
ATOM 533 C CA . ASP A 1 74 ? -2.745 -6.822 8.669 1.00 94.25 74 ASP A CA 1
ATOM 534 C C . ASP A 1 74 ? -3.179 -5.453 8.158 1.00 94.25 74 ASP A C 1
ATOM 536 O O . ASP A 1 74 ? -2.349 -4.584 7.880 1.00 94.25 74 ASP A O 1
ATOM 540 N N . VAL A 1 75 ? -4.490 -5.254 8.084 1.00 93.81 75 VAL A N 1
ATOM 541 C CA . VAL A 1 75 ? -5.121 -3.944 7.948 1.00 93.81 75 VAL A CA 1
ATOM 542 C C . VAL A 1 75 ? -5.518 -3.489 9.341 1.00 93.81 75 VAL A C 1
ATOM 544 O O . VAL A 1 75 ? -6.295 -4.171 10.007 1.00 93.81 75 VAL A O 1
ATOM 547 N N . LYS A 1 76 ? -4.967 -2.367 9.795 1.00 93.00 76 LYS A N 1
ATOM 548 C CA . LYS A 1 76 ? -5.270 -1.773 11.097 1.00 93.00 76 LYS A CA 1
ATOM 549 C C . LYS A 1 76 ? -5.977 -0.450 10.891 1.00 93.00 76 LYS A C 1
ATOM 551 O O . LYS A 1 76 ? -5.392 0.454 10.297 1.00 93.00 76 LYS A O 1
ATOM 556 N N . GLU A 1 77 ? -7.192 -0.351 11.409 1.00 92.12 77 GLU A N 1
ATOM 557 C CA . GLU A 1 77 ? -7.915 0.913 11.520 1.00 92.12 77 GLU A CA 1
ATOM 558 C C . GLU A 1 77 ? -7.915 1.388 12.972 1.00 92.12 77 GLU A C 1
ATOM 560 O O . GLU A 1 77 ? -8.168 0.609 13.897 1.00 92.12 77 GLU A O 1
ATOM 565 N N . GLU A 1 78 ? -7.586 2.661 13.170 1.00 90.75 78 GLU A N 1
ATOM 566 C CA . GLU A 1 78 ? -7.526 3.296 14.483 1.00 90.75 78 GLU A CA 1
ATOM 567 C C . GLU A 1 78 ? -7.940 4.765 14.388 1.00 90.75 78 GLU A C 1
ATOM 569 O O . GLU A 1 78 ? -7.474 5.501 13.519 1.00 90.75 78 GLU A O 1
ATOM 574 N N . THR A 1 79 ? -8.776 5.205 15.324 1.00 91.50 79 THR A N 1
ATOM 575 C CA . THR A 1 79 ? -9.093 6.622 15.511 1.00 91.50 79 THR A CA 1
ATOM 576 C C . THR A 1 79 ? -8.010 7.278 16.365 1.00 91.50 79 THR A C 1
ATOM 578 O O . THR A 1 79 ? -7.801 6.894 17.518 1.00 91.50 79 THR A O 1
ATOM 581 N N . VAL A 1 80 ? -7.334 8.285 15.815 1.00 89.75 80 VAL A N 1
ATOM 582 C CA . VAL A 1 80 ? -6.253 9.020 16.479 1.00 89.75 80 VAL A CA 1
ATOM 583 C C . VAL A 1 80 ? -6.645 10.483 16.655 1.00 89.75 80 VAL A C 1
ATOM 585 O O . VAL A 1 80 ? -7.022 11.159 15.697 1.00 89.75 80 VAL A O 1
ATOM 588 N N . SER A 1 81 ? -6.512 10.986 17.882 1.00 88.75 81 SER A N 1
ATOM 589 C CA . SER A 1 81 ? -6.765 12.388 18.213 1.00 88.75 81 SER A CA 1
ATOM 590 C C . SER A 1 81 ? -5.521 13.245 17.981 1.00 88.75 81 SER A C 1
ATOM 592 O O . SER A 1 81 ? -4.467 13.009 18.579 1.00 88.75 81 SER A O 1
ATOM 594 N N . PHE A 1 82 ? -5.652 14.288 17.167 1.00 83.31 82 PHE A N 1
ATOM 595 C CA . PHE A 1 82 ? -4.606 15.271 16.900 1.00 83.31 82 PHE A CA 1
ATOM 596 C C . PHE A 1 82 ? -4.952 16.618 17.543 1.00 83.31 82 PHE A C 1
ATOM 598 O O . PHE A 1 82 ? -6.099 17.059 17.459 1.00 83.31 82 PHE A O 1
ATOM 605 N N . PRO A 1 83 ? -3.987 17.308 18.175 1.00 83.56 83 PRO A N 1
ATOM 606 C CA . PRO A 1 83 ? -4.214 18.660 18.665 1.00 83.56 83 PRO A CA 1
ATOM 607 C C . PRO A 1 83 ? -4.318 19.645 17.496 1.00 83.56 83 PRO A C 1
ATOM 609 O O . PRO A 1 83 ? -3.610 19.518 16.491 1.00 83.56 83 PRO A O 1
ATOM 612 N N . TYR A 1 84 ? -5.147 20.678 17.638 1.00 81.69 84 TYR A N 1
ATOM 613 C CA . TYR A 1 84 ? -5.122 21.791 16.693 1.00 81.69 84 TYR A CA 1
ATOM 614 C C . TYR A 1 84 ? -3.802 22.557 16.812 1.00 81.69 84 TYR A C 1
ATOM 616 O O . TYR A 1 84 ? -3.330 22.876 17.901 1.00 81.69 84 TYR A O 1
ATOM 624 N N . TRP A 1 85 ? -3.215 22.914 15.670 1.00 75.81 85 TRP A N 1
ATOM 625 C CA . TRP A 1 85 ? -1.930 23.619 15.628 1.00 75.81 85 TRP A CA 1
ATOM 626 C C . TRP A 1 85 ? -1.970 25.005 16.300 1.00 75.81 85 TRP A C 1
ATOM 628 O O . TRP A 1 85 ? -0.960 25.454 16.835 1.00 75.81 85 TRP A O 1
ATOM 638 N N . PHE A 1 86 ? -3.125 25.682 16.273 1.00 79.31 86 PHE A N 1
ATOM 639 C CA . PHE A 1 86 ? -3.325 27.011 16.868 1.00 79.31 86 PHE A CA 1
ATOM 640 C C . PHE A 1 86 ? -3.864 26.959 18.305 1.00 79.31 86 PHE A C 1
ATOM 642 O O . PHE A 1 86 ? -3.847 27.975 18.997 1.00 79.31 86 PHE A O 1
ATOM 649 N N . ASP A 1 87 ? -4.349 25.797 18.746 1.00 82.31 87 ASP A N 1
ATOM 650 C CA . ASP A 1 87 ? -4.854 25.572 20.097 1.00 82.31 87 ASP A CA 1
ATOM 651 C C . ASP A 1 87 ? -4.550 24.128 20.532 1.00 82.31 87 ASP A C 1
ATOM 653 O O . ASP A 1 87 ? -5.327 23.216 20.241 1.00 82.31 87 ASP A O 1
ATOM 657 N N . PRO A 1 88 ? -3.445 23.903 21.266 1.00 77.44 88 PRO A N 1
ATOM 658 C CA . PRO A 1 88 ? -3.039 22.567 21.692 1.00 77.44 88 PRO A CA 1
ATOM 659 C C . PRO A 1 88 ? -3.948 21.966 22.776 1.00 77.44 88 PRO A C 1
ATOM 661 O O . PRO A 1 88 ? -3.704 20.843 23.212 1.00 77.44 88 PRO A O 1
ATOM 664 N N . THR A 1 89 ? -4.959 22.703 23.253 1.00 86.38 89 THR A N 1
ATOM 665 C CA . THR A 1 89 ? -5.954 22.198 24.213 1.00 86.38 89 THR A CA 1
ATOM 666 C C . THR A 1 89 ? -7.203 21.631 23.542 1.00 86.38 89 THR A C 1
ATOM 668 O O . THR A 1 89 ? -7.954 20.892 24.181 1.00 86.38 89 THR A O 1
ATOM 671 N N . SER A 1 90 ? -7.395 21.925 22.255 1.00 86.69 90 SER A N 1
ATOM 672 C CA . SER A 1 90 ? -8.476 21.394 21.432 1.00 86.69 90 SER A CA 1
ATOM 673 C C . SER A 1 90 ? -7.947 20.273 20.535 1.00 86.69 90 SER A C 1
ATOM 675 O O . SER A 1 90 ? -6.843 20.368 19.997 1.00 86.69 90 SER A O 1
ATOM 677 N N . PHE A 1 91 ? -8.750 19.228 20.330 1.00 85.94 91 PHE A N 1
ATOM 678 C CA . PHE A 1 91 ? -8.381 18.054 19.536 1.00 85.94 91 PHE A CA 1
ATOM 679 C C . PHE A 1 91 ? -9.415 17.778 18.447 1.00 85.94 91 PHE A C 1
ATOM 681 O O . PHE A 1 91 ? -10.592 18.107 18.602 1.00 85.94 91 PHE A O 1
ATOM 688 N N . PHE A 1 92 ? -8.969 17.155 17.363 1.00 86.44 92 PHE A N 1
ATOM 689 C CA . PHE A 1 92 ? -9.825 16.560 16.347 1.00 86.44 92 PHE A CA 1
ATOM 690 C C . PHE A 1 92 ? -9.422 15.106 16.126 1.00 86.44 92 PHE A C 1
ATOM 692 O O . PHE A 1 92 ? -8.240 14.767 16.187 1.00 86.44 92 PHE A O 1
ATOM 699 N N . ASP A 1 93 ? -10.409 14.261 15.866 1.00 89.62 93 ASP A N 1
ATOM 700 C CA . ASP A 1 93 ? -10.197 12.839 15.634 1.0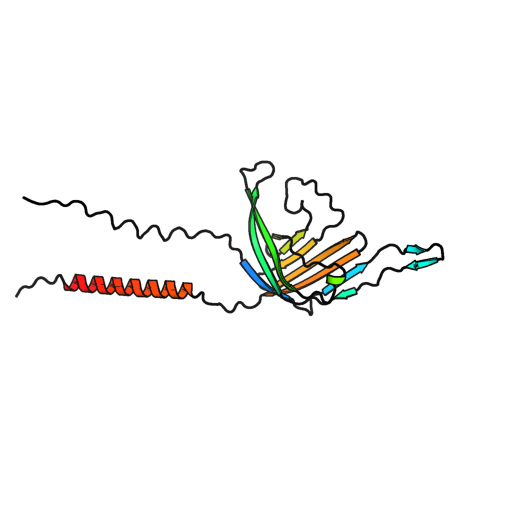0 89.62 93 ASP A CA 1
ATOM 701 C C . ASP A 1 93 ? -10.095 12.563 14.134 1.00 89.62 93 ASP A C 1
ATOM 703 O O . ASP A 1 93 ? -10.872 13.096 13.336 1.00 89.62 93 ASP A O 1
ATOM 707 N N . LEU A 1 94 ? -9.123 11.737 13.756 1.00 90.06 94 LEU A N 1
ATOM 708 C CA . LEU A 1 94 ? -8.994 11.182 12.416 1.00 90.06 94 LEU A CA 1
ATOM 709 C C . LEU A 1 94 ? -9.009 9.665 12.493 1.00 90.06 94 LEU A C 1
ATOM 711 O O . LEU A 1 94 ? -8.260 9.074 13.269 1.00 90.06 94 LEU A O 1
ATOM 715 N N . ASP A 1 95 ? -9.798 9.045 11.628 1.00 92.94 95 ASP A N 1
ATOM 716 C CA . ASP A 1 95 ? -9.711 7.612 11.392 1.00 92.94 95 ASP A CA 1
ATOM 717 C C . ASP A 1 95 ? -8.544 7.346 10.444 1.00 92.94 95 ASP A C 1
ATOM 719 O O . ASP A 1 95 ? -8.478 7.894 9.337 1.00 92.94 95 ASP A O 1
ATOM 723 N N . LEU A 1 96 ? -7.591 6.540 10.901 1.00 93.69 96 LEU A N 1
ATOM 724 C CA . LEU A 1 96 ? -6.396 6.187 10.157 1.00 93.69 96 LEU A CA 1
ATOM 725 C C . LEU A 1 96 ? -6.401 4.705 9.804 1.00 93.69 96 LEU A C 1
ATOM 727 O O . LEU A 1 96 ? -6.754 3.865 10.627 1.00 93.69 96 LEU A O 1
ATOM 731 N N . ILE A 1 97 ? -5.926 4.393 8.602 1.00 94.44 97 ILE A N 1
ATOM 732 C CA . ILE A 1 97 ? -5.664 3.029 8.145 1.00 94.44 97 ILE A CA 1
ATOM 733 C C . ILE A 1 97 ? -4.163 2.827 7.972 1.00 94.44 97 ILE A C 1
ATOM 735 O O . ILE A 1 97 ? -3.455 3.697 7.462 1.00 94.44 97 ILE A O 1
ATOM 739 N N . ARG A 1 98 ? -3.656 1.672 8.392 1.00 94.06 98 ARG A N 1
ATOM 740 C CA . ARG A 1 98 ? -2.255 1.292 8.215 1.00 94.06 98 ARG A CA 1
ATOM 741 C C . ARG A 1 98 ? -2.138 -0.182 7.874 1.00 94.06 98 ARG A C 1
ATOM 743 O O . ARG A 1 98 ? -2.900 -1.008 8.371 1.00 94.06 98 ARG A O 1
ATOM 750 N N . PHE A 1 99 ? -1.134 -0.506 7.067 1.00 94.88 99 PHE A N 1
ATOM 751 C CA . PHE A 1 99 ? -0.825 -1.877 6.690 1.00 94.88 99 PHE A CA 1
ATOM 752 C C . PHE A 1 99 ? 0.440 -2.364 7.390 1.00 94.88 99 PHE A C 1
ATOM 754 O O . PHE A 1 99 ? 1.462 -1.674 7.397 1.00 94.88 99 PHE A O 1
ATOM 761 N N . GLU A 1 100 ? 0.378 -3.561 7.967 1.00 93.25 100 GLU A N 1
ATOM 762 C CA . GLU A 1 100 ? 1.528 -4.223 8.576 1.00 93.25 100 GLU A CA 1
ATOM 763 C C . GLU A 1 100 ? 1.820 -5.538 7.841 1.00 93.25 100 GLU A C 1
ATOM 765 O O . GLU A 1 100 ? 1.015 -6.471 7.900 1.00 93.25 100 GLU A O 1
ATOM 770 N N . PRO A 1 101 ? 2.941 -5.626 7.103 1.00 91.94 101 PRO A N 1
ATOM 771 C CA . PRO A 1 101 ? 3.256 -6.815 6.326 1.00 91.94 101 PRO A CA 1
ATOM 772 C C . PRO A 1 101 ? 3.564 -7.994 7.254 1.00 91.94 101 PRO A C 1
ATOM 774 O O . PRO A 1 101 ? 4.441 -7.901 8.109 1.00 91.94 101 PRO A O 1
ATOM 777 N N . LEU A 1 102 ? 2.882 -9.124 7.046 1.00 90.50 102 LEU A N 1
ATOM 778 C CA . LEU A 1 102 ? 3.161 -10.371 7.768 1.00 90.50 102 LEU A CA 1
ATOM 779 C C . LEU A 1 102 ? 4.117 -11.250 6.961 1.00 90.50 102 LEU A C 1
ATOM 781 O O . LEU A 1 102 ? 5.188 -11.637 7.424 1.00 90.50 102 LEU A O 1
ATOM 785 N N . SER A 1 103 ? 3.734 -11.539 5.721 1.00 92.12 103 SER A N 1
ATOM 786 C CA . SER A 1 103 ? 4.564 -12.246 4.752 1.00 92.12 103 SER A CA 1
ATOM 787 C C . SER A 1 103 ? 4.189 -11.741 3.372 1.00 92.12 103 SER A C 1
ATOM 789 O O . SER A 1 103 ? 3.117 -12.076 2.881 1.00 92.12 103 SER A O 1
ATOM 791 N N . ILE A 1 104 ? 5.039 -10.916 2.768 1.00 93.81 104 ILE A N 1
ATOM 792 C CA . ILE A 1 104 ? 4.819 -10.350 1.437 1.00 93.81 104 ILE A CA 1
ATOM 793 C C . ILE A 1 104 ? 5.928 -10.837 0.515 1.00 93.81 104 ILE A C 1
ATOM 795 O O . ILE A 1 104 ? 7.108 -10.666 0.820 1.00 93.81 104 ILE A O 1
ATOM 799 N N . ASP A 1 105 ? 5.543 -11.402 -0.624 1.00 94.88 105 ASP A N 1
ATOM 800 C CA . ASP A 1 105 ? 6.444 -11.694 -1.731 1.00 94.88 105 ASP A CA 1
ATOM 801 C C . ASP A 1 105 ? 6.140 -10.745 -2.892 1.00 94.88 105 ASP A C 1
ATOM 803 O O . ASP A 1 105 ? 5.011 -10.655 -3.377 1.00 94.88 105 ASP A O 1
ATOM 807 N N . THR A 1 106 ? 7.173 -10.024 -3.317 1.00 93.69 106 THR A N 1
ATOM 808 C CA . THR A 1 106 ? 7.116 -8.995 -4.362 1.00 93.69 106 THR A CA 1
ATOM 809 C C . THR A 1 106 ? 7.586 -9.512 -5.721 1.00 93.69 106 THR A C 1
ATOM 811 O O . THR A 1 106 ? 7.795 -8.718 -6.638 1.00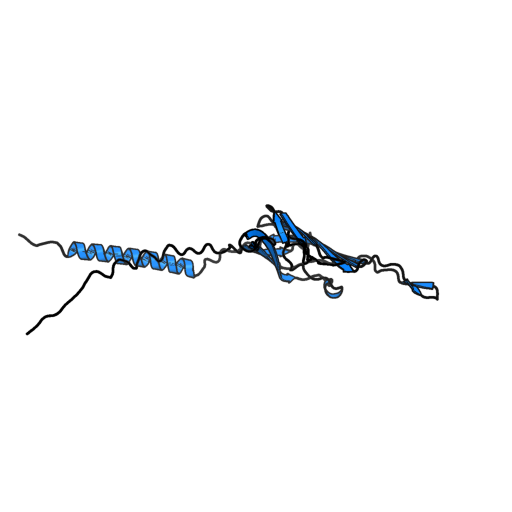 93.69 106 THR A O 1
ATOM 814 N N . GLY A 1 107 ? 7.839 -10.821 -5.850 1.00 90.00 107 GLY A N 1
ATOM 815 C CA . GLY A 1 107 ? 8.230 -11.448 -7.112 1.00 90.00 107 GLY A CA 1
ATOM 816 C C . GLY A 1 107 ? 9.575 -10.957 -7.658 1.00 90.00 107 GLY A C 1
ATOM 817 O O . GLY A 1 107 ? 9.827 -11.077 -8.853 1.00 90.00 107 GLY A O 1
ATOM 818 N N . GLY A 1 108 ? 10.424 -10.372 -6.805 1.00 91.44 108 GLY A N 1
ATOM 819 C CA . GLY A 1 108 ? 11.710 -9.777 -7.178 1.00 91.44 108 GLY A CA 1
ATOM 820 C C . GLY A 1 108 ? 11.722 -8.246 -7.256 1.00 91.44 108 GLY A C 1
ATOM 821 O O . GLY A 1 108 ? 12.806 -7.673 -7.344 1.00 91.44 108 GLY A O 1
ATOM 822 N N . ALA A 1 109 ? 10.577 -7.560 -7.140 1.00 92.81 109 ALA A N 1
ATOM 823 C CA . ALA A 1 109 ? 10.529 -6.092 -7.187 1.00 92.81 109 ALA A CA 1
ATOM 824 C C . ALA A 1 109 ? 11.327 -5.422 -6.051 1.00 92.81 109 ALA A C 1
ATOM 826 O O . ALA A 1 109 ? 11.874 -4.336 -6.236 1.00 92.81 109 ALA A O 1
ATOM 827 N N . ALA A 1 110 ? 11.459 -6.083 -4.894 1.00 91.75 110 ALA A N 1
ATOM 828 C CA . ALA A 1 110 ? 12.303 -5.607 -3.796 1.00 91.75 110 ALA A CA 1
ATOM 829 C C . ALA A 1 110 ? 13.781 -5.435 -4.201 1.00 91.75 110 ALA A C 1
ATOM 831 O O . ALA A 1 110 ? 14.450 -4.532 -3.704 1.00 91.75 110 ALA A O 1
ATOM 832 N N . ALA A 1 111 ? 14.291 -6.240 -5.144 1.00 90.81 111 ALA A N 1
ATOM 833 C CA . ALA A 1 111 ? 15.656 -6.090 -5.662 1.00 90.81 111 ALA A CA 1
ATOM 834 C C . ALA A 1 111 ? 15.834 -4.814 -6.504 1.00 90.81 111 ALA A C 1
ATOM 836 O O . ALA A 1 111 ? 16.950 -4.325 -6.654 1.00 90.81 111 ALA A O 1
ATOM 837 N N . LEU A 1 112 ? 14.732 -4.270 -7.026 1.00 89.88 112 LEU A N 1
ATOM 838 C CA . LEU A 1 112 ? 14.670 -2.992 -7.733 1.00 89.88 112 LEU A CA 1
ATOM 839 C C . LEU A 1 112 ? 14.265 -1.828 -6.808 1.00 89.88 112 LEU A C 1
ATOM 841 O O . LEU A 1 112 ? 14.022 -0.727 -7.289 1.00 89.88 112 LEU A O 1
ATOM 845 N N . GLY A 1 113 ? 14.189 -2.052 -5.491 1.00 90.38 113 GLY A N 1
ATOM 846 C CA . GLY A 1 113 ? 13.930 -1.007 -4.498 1.00 90.38 113 GLY A CA 1
ATOM 847 C C . GLY A 1 113 ? 12.465 -0.820 -4.102 1.00 90.38 113 GLY A C 1
ATOM 848 O O . GLY A 1 113 ? 12.167 0.120 -3.371 1.00 90.38 113 GLY A O 1
ATOM 849 N N . PHE A 1 114 ? 11.545 -1.688 -4.537 1.00 93.81 114 PHE A N 1
ATOM 850 C CA . PHE A 1 114 ? 10.156 -1.612 -4.075 1.00 93.81 114 PHE A CA 1
ATOM 851 C C . PHE A 1 114 ? 10.051 -1.915 -2.575 1.00 93.81 114 PHE A C 1
ATOM 853 O O . PHE A 1 114 ? 10.549 -2.940 -2.101 1.00 93.81 114 PHE A O 1
ATOM 860 N N . VAL A 1 115 ? 9.326 -1.062 -1.850 1.00 92.62 115 VAL A N 1
ATOM 861 C CA . VAL A 1 115 ? 8.990 -1.249 -0.436 1.00 92.62 115 VAL A CA 1
ATOM 862 C C . VAL A 1 115 ? 7.472 -1.251 -0.292 1.00 92.62 115 VAL A C 1
ATOM 864 O O . VAL A 1 115 ? 6.787 -0.377 -0.818 1.00 92.62 115 VAL A O 1
ATOM 867 N N . PHE A 1 116 ? 6.941 -2.243 0.423 1.00 93.50 116 PHE A N 1
ATOM 868 C CA . PHE A 1 116 ? 5.507 -2.326 0.690 1.00 93.50 116 PHE A CA 1
ATOM 869 C C . PHE A 1 116 ? 5.048 -1.125 1.544 1.00 93.50 116 PHE A C 1
ATOM 871 O O . PHE A 1 116 ? 5.730 -0.794 2.520 1.00 93.50 116 PHE A O 1
ATOM 878 N N . PRO A 1 117 ? 3.919 -0.467 1.215 1.00 91.38 117 PRO A N 1
ATOM 879 C CA . PRO A 1 117 ? 3.485 0.741 1.911 1.00 91.38 117 PRO A CA 1
ATOM 880 C C . PRO A 1 117 ? 3.171 0.456 3.386 1.00 91.38 117 PRO A C 1
ATOM 882 O O . PRO A 1 117 ? 2.333 -0.385 3.699 1.00 91.38 117 PRO A O 1
ATOM 885 N N . ALA A 1 118 ? 3.839 1.180 4.289 1.00 88.06 118 ALA A N 1
ATOM 886 C CA . ALA A 1 118 ? 3.706 1.015 5.744 1.00 88.06 118 ALA A CA 1
ATOM 887 C C . ALA A 1 118 ? 3.320 2.312 6.491 1.00 88.06 118 ALA A C 1
ATOM 889 O O . ALA A 1 118 ? 3.277 2.323 7.728 1.00 88.06 118 ALA A O 1
ATOM 890 N N . PHE A 1 119 ? 3.072 3.402 5.756 1.00 91.00 119 PHE A N 1
ATOM 891 C CA . PHE A 1 119 ? 2.626 4.696 6.283 1.00 91.00 119 PHE A CA 1
ATOM 892 C C . PHE A 1 119 ? 1.099 4.757 6.403 1.00 91.00 119 PHE A C 1
ATOM 894 O O . PHE A 1 119 ? 0.401 3.978 5.755 1.00 91.00 119 PHE A O 1
ATOM 901 N N . SER A 1 120 ? 0.591 5.656 7.247 1.00 92.69 120 SER A N 1
ATOM 902 C CA . SER A 1 120 ? -0.841 5.765 7.543 1.00 92.69 120 SER A CA 1
ATOM 903 C C . SER A 1 120 ? -1.599 6.563 6.479 1.00 92.69 120 SER A C 1
ATOM 905 O O . SER A 1 120 ? -1.121 7.596 6.010 1.00 92.69 120 SER A O 1
ATOM 907 N N . GLY A 1 121 ? -2.803 6.106 6.146 1.00 93.69 121 GLY A N 1
ATOM 908 C CA . GLY A 1 121 ? -3.790 6.836 5.358 1.00 93.69 121 GLY A CA 1
ATOM 909 C C . GLY A 1 121 ? -4.915 7.393 6.217 1.00 93.69 121 GLY A C 1
ATOM 910 O O . GLY A 1 121 ? -5.186 6.866 7.289 1.00 93.69 121 GLY A O 1
ATOM 911 N N . ILE A 1 122 ? -5.577 8.441 5.734 1.00 94.06 122 ILE A N 1
ATOM 912 C CA . ILE A 1 122 ? -6.802 8.993 6.315 1.00 94.06 122 ILE A CA 1
ATOM 913 C C . ILE A 1 122 ? -7.993 8.266 5.692 1.00 94.06 122 ILE A C 1
ATOM 915 O O . ILE A 1 122 ? -8.086 8.170 4.464 1.00 94.06 122 ILE A O 1
ATOM 919 N N . VAL A 1 123 ? -8.897 7.783 6.537 1.00 94.94 123 VAL A N 1
ATOM 920 C CA . VAL A 1 123 ? -10.137 7.109 6.150 1.00 94.94 123 VAL A CA 1
ATOM 921 C C . VAL A 1 123 ? -11.269 8.130 6.036 1.00 94.94 123 VAL A C 1
ATOM 923 O O . VAL A 1 123 ? -11.388 9.076 6.813 1.00 94.94 123 VAL A O 1
ATOM 926 N N . THR A 1 124 ? -12.112 7.975 5.023 1.00 92.19 124 THR A N 1
ATOM 927 C CA . THR A 1 124 ? -13.336 8.753 4.824 1.00 92.19 124 THR A CA 1
ATOM 928 C C . THR A 1 124 ? -14.420 7.817 4.299 1.00 92.19 124 THR A C 1
ATOM 930 O O . THR A 1 124 ? -14.466 7.481 3.112 1.00 92.19 124 THR A O 1
ATOM 933 N N . GLY A 1 125 ? -15.296 7.369 5.202 1.00 90.25 125 GLY A N 1
ATOM 934 C CA . GLY A 1 125 ? -16.246 6.296 4.906 1.00 90.25 125 GLY A CA 1
ATOM 935 C C . GLY A 1 125 ? -15.516 4.962 4.764 1.00 90.25 125 GLY A C 1
ATOM 936 O O . GLY A 1 125 ? -14.852 4.540 5.698 1.00 90.25 125 GLY A O 1
ATOM 937 N N . THR A 1 126 ? -15.631 4.316 3.603 1.00 91.06 126 THR A N 1
ATOM 938 C CA . THR A 1 126 ? -14.891 3.084 3.259 1.00 91.06 126 THR A CA 1
ATOM 939 C C . THR A 1 126 ? -13.616 3.364 2.464 1.00 91.06 126 THR A C 1
ATOM 941 O O . THR A 1 126 ? -12.777 2.487 2.279 1.00 91.06 126 THR A O 1
ATOM 944 N N . THR A 1 127 ? -13.454 4.596 1.979 1.00 96.38 127 THR A N 1
ATOM 945 C CA . THR A 1 127 ? -12.309 4.984 1.156 1.00 96.38 127 THR A CA 1
ATOM 946 C C . THR A 1 127 ? -11.184 5.540 2.008 1.00 96.38 127 THR A C 1
ATOM 948 O O . THR A 1 127 ? -11.423 6.105 3.074 1.00 96.38 127 THR A O 1
ATOM 951 N N . PHE A 1 128 ? -9.955 5.437 1.519 1.00 95.38 128 PHE A N 1
ATOM 952 C CA . PHE A 1 128 ? -8.798 6.028 2.171 1.00 95.38 128 PHE A CA 1
ATOM 953 C C . PHE A 1 128 ? -7.821 6.627 1.168 1.00 95.38 128 PHE A C 1
ATOM 955 O O . PHE A 1 128 ? -7.747 6.237 -0.001 1.00 95.38 128 PHE A O 1
ATOM 962 N N . THR A 1 129 ? -7.052 7.595 1.651 1.00 95.81 129 THR A N 1
ATOM 963 C CA . THR A 1 129 ? -5.937 8.205 0.924 1.00 95.81 129 THR A CA 1
ATOM 964 C C . THR A 1 129 ? -4.751 8.316 1.859 1.00 95.81 129 THR A C 1
ATOM 966 O O . THR A 1 129 ? -4.920 8.608 3.038 1.00 95.81 129 THR A O 1
ATOM 969 N N . ALA A 1 130 ? -3.553 8.097 1.343 1.00 94.38 130 ALA A N 1
ATOM 970 C CA . ALA A 1 130 ? -2.325 8.177 2.102 1.00 94.38 130 ALA A CA 1
ATOM 971 C C . ALA A 1 130 ? -1.213 8.808 1.279 1.00 94.38 130 ALA A C 1
ATOM 973 O O . ALA A 1 130 ? -1.134 8.635 0.059 1.00 94.38 130 ALA A O 1
ATOM 974 N N . SER A 1 131 ? -0.315 9.474 1.986 1.00 92.50 131 SER A N 1
ATOM 975 C CA . SER A 1 131 ? 0.942 9.982 1.463 1.00 92.50 131 SER A CA 1
ATOM 976 C C . SER A 1 131 ? 2.009 9.811 2.539 1.00 92.50 131 SER A C 1
ATOM 978 O O . SER A 1 131 ? 1.717 9.985 3.723 1.00 92.50 131 SER A O 1
ATOM 980 N N . ASP A 1 132 ? 3.232 9.471 2.140 1.00 89.62 132 ASP A N 1
ATOM 981 C CA . ASP A 1 132 ? 4.401 9.503 3.028 1.00 89.62 132 ASP A CA 1
ATOM 982 C C . ASP A 1 132 ? 4.937 10.930 3.254 1.00 89.62 132 ASP A C 1
ATOM 984 O O . ASP A 1 132 ? 5.883 11.120 4.022 1.00 89.62 132 ASP A O 1
ATOM 988 N N . ASP A 1 133 ? 4.301 11.936 2.642 1.00 87.19 133 ASP A N 1
ATOM 989 C CA . ASP A 1 133 ? 4.574 13.345 2.899 1.00 87.19 133 ASP A CA 1
ATOM 990 C C . ASP A 1 133 ? 4.408 13.649 4.402 1.00 87.19 133 ASP A C 1
ATOM 992 O O . ASP A 1 133 ? 3.317 13.450 4.953 1.00 87.19 133 ASP A O 1
ATOM 996 N N . PRO A 1 134 ? 5.440 14.184 5.084 1.00 78.25 134 PRO A N 1
ATOM 997 C CA . PRO A 1 134 ? 5.352 14.533 6.501 1.00 78.25 134 PRO A CA 1
ATOM 998 C C . PRO A 1 134 ? 4.235 15.539 6.807 1.00 78.25 134 PRO A C 1
ATOM 1000 O O . PRO A 1 134 ? 3.801 15.637 7.952 1.00 78.25 134 PRO A O 1
ATOM 1003 N N . CYS A 1 135 ? 3.759 16.281 5.808 1.00 81.44 135 CYS A N 1
ATOM 1004 C CA . CYS A 1 135 ? 2.684 17.251 5.938 1.00 81.44 135 CYS A CA 1
ATOM 1005 C C . CYS A 1 135 ? 1.284 16.661 5.745 1.00 81.44 135 CYS A C 1
ATOM 1007 O O . CYS A 1 135 ? 0.306 17.353 6.014 1.00 81.44 135 CYS A O 1
ATOM 1009 N N . PHE A 1 136 ? 1.161 15.404 5.312 1.00 84.12 136 PHE A N 1
ATOM 1010 C CA . PHE A 1 136 ? -0.122 14.801 4.949 1.00 84.12 136 PHE A CA 1
ATOM 1011 C C . PHE A 1 136 ? -1.141 14.793 6.100 1.00 84.12 136 PHE A C 1
ATOM 1013 O O . PHE A 1 136 ? -2.314 15.091 5.891 1.00 84.12 136 PHE A O 1
ATOM 1020 N N . LEU A 1 137 ? -0.689 14.505 7.325 1.00 79.56 137 LEU A N 1
ATOM 1021 C CA . LEU A 1 137 ? -1.549 14.443 8.516 1.00 79.56 137 LEU A CA 1
ATOM 1022 C C . LEU A 1 137 ? -1.707 15.796 9.234 1.00 79.56 137 LEU A C 1
ATOM 1024 O O . LEU A 1 137 ? -2.461 15.894 10.201 1.00 79.56 137 LEU A O 1
ATOM 1028 N N . TYR A 1 138 ? -1.014 16.849 8.788 1.00 72.94 138 TYR A N 1
ATOM 1029 C CA . TYR A 1 138 ? -0.993 18.144 9.471 1.00 72.94 138 TYR A CA 1
ATOM 1030 C C . TYR A 1 138 ? -1.795 19.203 8.710 1.00 72.94 138 TYR A C 1
ATOM 1032 O O . TYR A 1 138 ? -1.379 19.719 7.677 1.00 72.94 138 TYR A O 1
ATOM 1040 N N . SER A 1 139 ? -2.918 19.625 9.291 1.00 62.75 139 SER A N 1
ATOM 1041 C CA . SER A 1 139 ? -3.804 20.663 8.739 1.00 62.75 139 SER A CA 1
ATOM 1042 C C . SER A 1 139 ? -3.317 22.110 8.954 1.00 62.75 139 SER A C 1
ATOM 1044 O O . SER A 1 139 ? -3.988 23.055 8.543 1.00 62.75 139 SER A O 1
ATOM 1046 N N . GLY A 1 140 ? -2.164 22.306 9.608 1.00 58.00 140 GLY A N 1
ATOM 1047 C CA . GLY A 1 140 ? -1.698 23.607 10.116 1.00 58.00 140 GLY A CA 1
ATOM 1048 C C . GLY A 1 140 ? -0.576 24.296 9.351 1.00 58.00 140 GLY A C 1
ATOM 1049 O O . GLY A 1 140 ? -0.026 25.282 9.835 1.00 58.00 140 GLY A O 1
ATOM 1050 N N . GLY A 1 141 ? -0.227 23.784 8.174 1.00 58.88 141 GLY A N 1
ATOM 1051 C CA . GLY A 1 141 ? 0.986 24.185 7.476 1.00 58.88 141 GLY A CA 1
ATOM 1052 C C . GLY A 1 141 ? 2.183 23.403 8.006 1.00 58.88 141 GLY A C 1
ATOM 1053 O O . GLY A 1 141 ? 2.439 23.321 9.204 1.00 58.88 141 GLY A O 1
ATOM 1054 N N . CYS A 1 142 ? 2.913 22.794 7.088 1.00 69.31 142 CYS A N 1
ATOM 1055 C CA . CYS A 1 142 ? 4.103 22.026 7.389 1.00 69.31 142 CYS A CA 1
ATOM 1056 C C . CYS A 1 142 ? 5.148 22.365 6.326 1.00 69.31 142 CYS A C 1
ATOM 1058 O O . CYS A 1 142 ? 4.836 22.500 5.143 1.00 69.31 142 CYS A O 1
ATOM 1060 N N . SER A 1 143 ? 6.388 22.589 6.756 1.00 64.00 143 SER A N 1
ATOM 1061 C CA . SER A 1 143 ? 7.517 22.856 5.866 1.00 64.00 143 SER A CA 1
ATOM 1062 C C . SER A 1 143 ? 8.195 21.536 5.501 1.00 64.00 143 SER A C 1
ATOM 1064 O O . SER A 1 143 ? 9.343 21.295 5.872 1.00 64.00 143 SER A O 1
ATOM 1066 N N . GLY A 1 144 ? 7.457 20.657 4.830 1.00 60.94 144 GLY A N 1
ATOM 1067 C CA . GLY A 1 144 ? 7.973 19.428 4.240 1.00 60.94 144 GLY A CA 1
ATOM 1068 C C . GLY A 1 144 ? 8.230 19.667 2.762 1.00 60.94 144 GLY A C 1
ATOM 1069 O O . GLY A 1 144 ? 7.297 19.865 1.994 1.00 60.94 144 GLY A O 1
ATOM 1070 N N . TRP A 1 145 ? 9.498 19.705 2.362 1.00 56.03 145 TRP A N 1
ATOM 1071 C CA . TRP A 1 145 ? 9.866 19.685 0.950 1.00 56.03 145 TRP A CA 1
ATOM 1072 C C . TRP A 1 145 ? 10.281 18.263 0.616 1.00 56.03 145 TRP A C 1
ATOM 1074 O O . TRP A 1 145 ? 11.395 17.852 0.933 1.00 56.03 145 TRP A O 1
ATOM 1084 N N . SER A 1 146 ? 9.380 17.520 -0.014 1.00 65.38 146 SER A N 1
ATOM 1085 C CA . SER A 1 146 ? 9.728 16.278 -0.686 1.00 65.38 146 SER A CA 1
ATOM 1086 C C . SER A 1 146 ? 9.453 16.431 -2.175 1.00 65.38 146 SER A C 1
ATOM 1088 O O . SER A 1 146 ? 8.398 16.915 -2.581 1.00 65.38 146 SER A O 1
ATOM 1090 N N . LEU A 1 147 ? 10.443 16.079 -2.996 1.00 66.81 147 LEU A N 1
ATOM 1091 C CA . LEU A 1 147 ? 10.336 16.148 -4.456 1.00 66.81 147 LEU A CA 1
ATOM 1092 C C . LEU A 1 147 ? 9.548 14.964 -5.027 1.00 66.81 147 LEU A C 1
ATOM 1094 O O . LEU A 1 147 ? 9.042 15.053 -6.143 1.00 66.81 147 LEU A O 1
ATOM 1098 N N . VAL A 1 148 ? 9.474 13.863 -4.278 1.00 80.38 148 VAL A N 1
ATOM 1099 C CA . VAL A 1 148 ? 8.809 12.619 -4.660 1.00 80.38 148 VAL A CA 1
ATOM 1100 C C . VAL A 1 148 ? 8.225 11.976 -3.405 1.00 80.38 148 VAL A C 1
ATOM 1102 O O . VAL A 1 148 ? 8.944 11.763 -2.436 1.00 80.38 148 VAL A O 1
ATOM 1105 N N . ASN A 1 149 ? 6.926 11.688 -3.421 1.00 88.12 149 ASN A N 1
ATOM 1106 C CA . ASN A 1 149 ? 6.218 11.071 -2.301 1.00 88.12 149 ASN A CA 1
ATOM 1107 C C . ASN A 1 149 ? 5.529 9.799 -2.778 1.00 88.12 149 ASN A C 1
ATOM 1109 O O . ASN A 1 149 ? 4.925 9.780 -3.857 1.00 88.12 149 ASN A O 1
ATOM 1113 N N . SER A 1 150 ? 5.605 8.749 -1.971 1.00 92.06 150 SER A N 1
ATOM 1114 C CA . SER A 1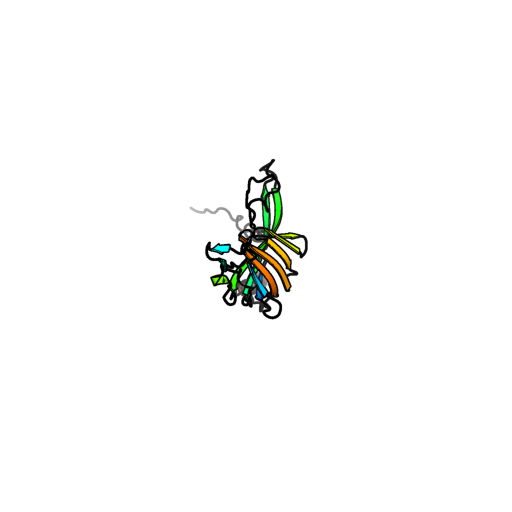 150 ? 4.783 7.566 -2.165 1.00 92.06 150 SER A CA 1
ATOM 1115 C C . SER A 1 150 ? 3.361 7.879 -1.735 1.00 92.06 150 SER A C 1
ATOM 1117 O O . SER A 1 150 ? 3.112 8.399 -0.649 1.00 92.06 150 SER A O 1
ATOM 1119 N N . THR A 1 151 ? 2.404 7.525 -2.579 1.00 94.69 151 THR A N 1
ATOM 1120 C CA . THR A 1 151 ? 0.986 7.744 -2.298 1.00 94.69 151 THR A CA 1
ATOM 1121 C C . THR A 1 151 ? 0.209 6.476 -2.566 1.00 94.69 151 THR A C 1
ATOM 1123 O O . THR A 1 151 ? 0.596 5.653 -3.399 1.00 94.69 151 THR A O 1
ATOM 1126 N N . TYR A 1 152 ? -0.895 6.300 -1.855 1.00 96.25 152 TYR A N 1
ATOM 1127 C CA . TYR A 1 152 ? -1.870 5.282 -2.205 1.00 96.25 152 TYR A CA 1
ATOM 1128 C C . TYR A 1 152 ? -3.276 5.744 -1.867 1.00 96.25 152 TYR A C 1
ATOM 1130 O O . TYR A 1 152 ? -3.504 6.567 -0.983 1.00 96.25 152 TYR A O 1
ATOM 1138 N N . THR A 1 153 ? -4.236 5.187 -2.582 1.00 97.00 153 THR A N 1
ATOM 1139 C CA . THR A 1 153 ? -5.659 5.379 -2.340 1.00 97.00 153 THR A CA 1
ATOM 1140 C C . THR A 1 153 ? -6.374 4.064 -2.576 1.00 97.00 153 THR A C 1
ATOM 1142 O O . THR A 1 153 ? -5.921 3.231 -3.366 1.00 97.00 153 THR A O 1
ATOM 1145 N N . GLY A 1 154 ? -7.466 3.850 -1.863 1.00 96.75 154 GLY A N 1
ATOM 1146 C CA . GLY A 1 154 ? -8.209 2.616 -1.967 1.00 96.75 154 GLY A CA 1
ATOM 1147 C C . GLY A 1 154 ? -9.526 2.653 -1.226 1.00 96.75 154 GLY A C 1
ATOM 1148 O O . GLY A 1 154 ? -9.985 3.699 -0.768 1.00 96.75 154 GLY A O 1
ATOM 1149 N N . ASP A 1 155 ? -10.110 1.471 -1.141 1.00 96.94 155 ASP A N 1
ATOM 1150 C CA . ASP A 1 155 ? -11.354 1.186 -0.452 1.00 96.94 155 ASP A CA 1
ATOM 1151 C C . ASP A 1 155 ? -11.193 -0.089 0.378 1.00 96.94 155 ASP A C 1
ATOM 1153 O O . ASP A 1 155 ? -10.547 -1.056 -0.056 1.00 96.94 155 ASP A O 1
ATOM 1157 N N . PHE A 1 156 ? -11.749 -0.060 1.584 1.00 94.94 156 PHE A N 1
ATOM 1158 C CA . PHE A 1 156 ? -11.831 -1.189 2.490 1.00 94.94 156 PHE A CA 1
ATOM 1159 C C . PHE A 1 156 ? -13.210 -1.227 3.151 1.00 94.94 156 PHE A C 1
ATOM 1161 O O . PHE A 1 156 ? -13.621 -0.293 3.832 1.00 94.94 156 PHE A O 1
ATOM 1168 N N . ASP A 1 157 ? -13.923 -2.336 2.964 1.00 91.12 157 ASP A N 1
ATOM 1169 C CA . ASP A 1 157 ? -15.253 -2.570 3.547 1.00 91.12 157 ASP A CA 1
ATOM 1170 C C . ASP A 1 157 ? -15.213 -3.511 4.772 1.00 91.12 157 ASP A C 1
ATOM 1172 O O . ASP A 1 157 ? -16.240 -4.041 5.202 1.00 91.12 157 ASP A O 1
ATOM 1176 N N . GLY A 1 158 ? -14.018 -3.776 5.313 1.00 88.31 158 GLY A N 1
ATOM 1177 C CA . GLY A 1 158 ? -13.790 -4.756 6.379 1.00 88.31 158 GLY A CA 1
ATOM 1178 C C . GLY A 1 158 ? -13.638 -6.204 5.894 1.00 88.31 158 GLY A C 1
ATOM 1179 O O . GLY A 1 158 ? -13.302 -7.087 6.687 1.00 88.31 158 GLY A O 1
ATOM 1180 N N . GLN A 1 159 ? -13.881 -6.488 4.612 1.00 91.31 159 GLN A N 1
ATOM 1181 C CA . GLN A 1 159 ? -13.776 -7.827 4.013 1.00 91.31 159 GLN A CA 1
ATOM 1182 C C . GLN A 1 159 ? -12.930 -7.849 2.740 1.00 91.31 159 GLN A C 1
ATOM 1184 O O . GLN A 1 159 ? -12.248 -8.834 2.459 1.00 91.31 159 GLN A O 1
ATOM 1189 N N . ARG A 1 160 ? -12.982 -6.792 1.942 1.00 94.06 160 ARG A N 1
ATOM 1190 C CA . ARG A 1 160 ? -12.292 -6.636 0.670 1.00 94.06 160 ARG A CA 1
ATOM 1191 C C . ARG A 1 160 ? -11.525 -5.338 0.709 1.00 94.06 160 ARG A C 1
ATOM 1193 O O . ARG A 1 160 ? -12.072 -4.293 1.030 1.00 94.06 160 ARG A O 1
ATOM 1200 N N . LEU A 1 161 ? -10.258 -5.437 0.349 1.00 95.62 161 LEU A N 1
ATOM 1201 C CA . LEU A 1 161 ? -9.360 -4.312 0.206 1.00 95.62 161 LEU A CA 1
ATOM 1202 C C . LEU A 1 161 ? -9.006 -4.178 -1.269 1.00 95.62 161 LEU A C 1
ATOM 1204 O O . LEU A 1 161 ? -8.619 -5.159 -1.909 1.00 95.62 161 LEU A O 1
ATOM 1208 N N . SER A 1 162 ? -9.108 -2.971 -1.799 1.00 96.56 162 SER A N 1
ATOM 1209 C CA . SER A 1 162 ? -8.580 -2.626 -3.113 1.00 96.56 162 SER A CA 1
ATOM 1210 C C . SER A 1 162 ? -7.853 -1.308 -2.995 1.00 96.56 162 SER A C 1
ATOM 1212 O O . SER A 1 162 ? -8.457 -0.311 -2.615 1.00 96.56 162 SER A O 1
ATOM 1214 N N . LEU A 1 163 ? -6.576 -1.281 -3.345 1.00 96.62 163 LEU A N 1
ATOM 1215 C CA . LEU A 1 163 ? -5.800 -0.052 -3.340 1.00 96.62 163 LEU A CA 1
ATOM 1216 C C . LEU A 1 163 ? -4.884 0.030 -4.545 1.00 96.62 163 LEU A C 1
ATOM 1218 O O . LEU A 1 163 ? -4.402 -0.973 -5.073 1.00 96.62 163 LEU A O 1
ATOM 1222 N N . THR A 1 164 ? -4.625 1.260 -4.947 1.00 97.44 164 THR A N 1
ATOM 1223 C CA . THR A 1 164 ? -3.668 1.621 -5.980 1.00 97.44 164 THR A CA 1
ATOM 1224 C C . THR A 1 164 ? -2.723 2.659 -5.423 1.00 97.44 164 THR A C 1
ATOM 1226 O O . THR A 1 164 ? -3.154 3.560 -4.702 1.00 97.44 164 THR A O 1
ATOM 1229 N N . GLY A 1 165 ? -1.452 2.564 -5.774 1.00 96.38 165 GLY A N 1
ATOM 1230 C CA . GLY A 1 165 ? -0.476 3.529 -5.312 1.00 96.38 165 GLY A CA 1
ATOM 1231 C C . GLY A 1 165 ? 0.709 3.683 -6.238 1.00 96.38 165 GLY A C 1
ATOM 1232 O O . GLY A 1 165 ? 0.903 2.930 -7.198 1.00 96.38 165 GLY A O 1
ATOM 1233 N N . GLU A 1 166 ? 1.496 4.693 -5.915 1.00 94.81 166 GLU A N 1
ATOM 1234 C CA . GLU A 1 166 ? 2.742 5.034 -6.574 1.00 94.81 166 GLU A CA 1
ATOM 1235 C C . GLU A 1 166 ? 3.848 5.074 -5.518 1.00 94.81 166 GLU A C 1
ATOM 1237 O O . GLU A 1 166 ? 3.658 5.593 -4.419 1.00 94.81 166 GLU A O 1
ATOM 1242 N N . SER A 1 167 ? 4.997 4.486 -5.836 1.00 94.31 167 SER A N 1
ATOM 1243 C CA . SER A 1 167 ? 6.212 4.539 -5.022 1.00 94.31 167 SER A CA 1
ATOM 1244 C C . SER A 1 167 ? 7.354 5.014 -5.918 1.00 94.31 167 SER A C 1
ATOM 1246 O O . SER A 1 167 ? 8.007 4.202 -6.586 1.00 94.31 167 SER A O 1
ATOM 1248 N N . PRO A 1 168 ? 7.526 6.339 -6.052 1.00 91.25 168 PRO A N 1
ATOM 1249 C CA . PRO A 1 168 ? 8.608 6.905 -6.840 1.00 91.25 168 PRO A CA 1
ATOM 1250 C C . PRO A 1 168 ? 9.952 6.653 -6.146 1.00 91.25 168 PRO A C 1
ATOM 1252 O O . PRO A 1 168 ? 10.105 6.901 -4.954 1.00 91.25 168 PRO A O 1
ATOM 1255 N N . LEU A 1 169 ? 10.942 6.185 -6.905 1.00 89.31 169 LEU A N 1
ATOM 1256 C CA . LEU A 1 169 ? 12.340 6.108 -6.460 1.00 89.31 169 LEU A CA 1
ATOM 1257 C C . LEU A 1 169 ? 13.101 7.387 -6.827 1.00 89.31 169 LEU A C 1
ATOM 1259 O O . LEU A 1 169 ? 14.040 7.794 -6.146 1.00 89.31 169 LEU A O 1
ATOM 1263 N N . SER A 1 170 ? 12.707 8.013 -7.936 1.00 86.50 170 SER A N 1
ATOM 1264 C CA . SER A 1 170 ? 13.226 9.286 -8.421 1.00 86.50 170 SER A CA 1
ATOM 1265 C C . SER A 1 170 ? 12.173 9.981 -9.290 1.00 86.50 170 SER A C 1
ATOM 1267 O O . SER A 1 170 ? 11.082 9.464 -9.511 1.00 86.50 170 SER A O 1
ATOM 1269 N N . VAL A 1 171 ? 12.507 11.148 -9.842 1.00 82.56 171 VAL A N 1
ATOM 1270 C CA . VAL A 1 171 ? 11.637 11.865 -10.794 1.00 82.56 171 VAL A CA 1
ATOM 1271 C C . VAL A 1 171 ? 11.396 11.108 -12.108 1.00 82.56 171 VAL A C 1
ATOM 1273 O O . VAL A 1 171 ? 10.505 11.477 -12.866 1.00 82.56 171 VAL A O 1
ATOM 1276 N N . ALA A 1 172 ? 12.202 10.085 -12.402 1.00 84.88 172 ALA A N 1
ATOM 1277 C CA . ALA A 1 172 ? 12.138 9.327 -13.648 1.00 84.88 172 ALA A CA 1
ATOM 1278 C C . ALA A 1 172 ? 11.932 7.823 -13.431 1.00 84.88 172 ALA A C 1
ATOM 1280 O O . ALA A 1 172 ? 11.770 7.092 -14.402 1.00 84.88 172 ALA A O 1
ATOM 1281 N N . GLU A 1 173 ? 11.958 7.346 -12.188 1.00 90.19 173 GLU A N 1
ATOM 1282 C CA . GLU A 1 173 ? 11.864 5.924 -11.871 1.00 90.19 173 GLU A CA 1
ATOM 1283 C C . GLU A 1 173 ? 10.927 5.697 -10.701 1.00 90.19 173 GLU A C 1
ATOM 1285 O O . GLU A 1 173 ? 10.936 6.445 -9.723 1.00 90.19 173 GLU A O 1
ATOM 1290 N N . GLY A 1 174 ? 10.144 4.631 -10.772 1.00 93.12 174 GLY A N 1
ATOM 1291 C CA . GLY A 1 174 ? 9.227 4.300 -9.699 1.00 93.12 174 GLY A CA 1
ATOM 1292 C C . GLY A 1 174 ? 8.380 3.083 -9.992 1.00 93.12 174 GLY A C 1
ATOM 1293 O O . GLY A 1 174 ? 8.437 2.485 -11.071 1.00 93.12 174 GLY A O 1
ATOM 1294 N N . PHE A 1 175 ? 7.569 2.750 -9.002 1.00 95.75 175 PHE A N 1
ATOM 1295 C CA . PHE A 1 175 ? 6.589 1.688 -9.078 1.00 95.75 175 PHE A CA 1
ATOM 1296 C C . PHE A 1 175 ? 5.184 2.259 -9.101 1.00 95.75 175 PHE A C 1
ATOM 1298 O O . PHE A 1 175 ? 4.850 3.146 -8.318 1.00 95.75 175 PHE A O 1
ATOM 1305 N N . LYS A 1 176 ? 4.338 1.674 -9.940 1.00 95.62 176 LYS A N 1
ATOM 1306 C CA . LYS A 1 176 ? 2.886 1.741 -9.795 1.00 95.62 176 LYS A CA 1
ATOM 1307 C C . LYS A 1 176 ? 2.392 0.383 -9.354 1.00 95.62 176 LYS A C 1
ATOM 1309 O O . LYS A 1 176 ? 2.840 -0.635 -9.884 1.00 95.62 176 LYS A O 1
ATOM 1314 N N . TYR A 1 177 ? 1.482 0.354 -8.398 1.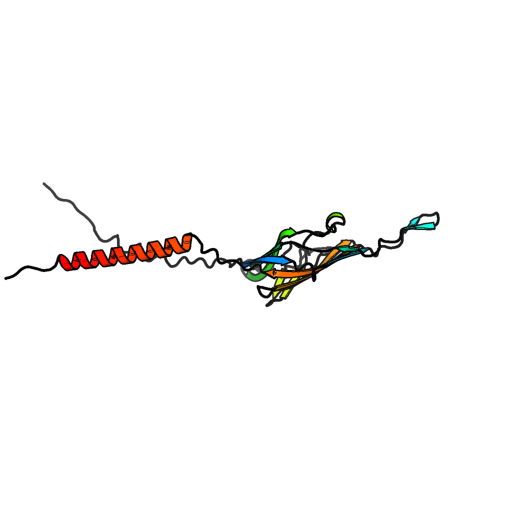00 96.25 177 TYR A N 1
ATOM 1315 C CA . TYR A 1 177 ? 0.973 -0.896 -7.868 1.00 96.25 177 TYR A CA 1
ATOM 1316 C C . TYR A 1 177 ? -0.533 -0.880 -7.696 1.00 96.25 177 TYR A C 1
ATOM 1318 O O . TYR A 1 177 ? -1.154 0.153 -7.459 1.00 96.25 177 TYR A O 1
ATOM 1326 N N . THR A 1 178 ? -1.116 -2.062 -7.825 1.00 97.12 178 THR A N 1
ATOM 1327 C CA . THR A 1 178 ? -2.500 -2.355 -7.473 1.00 97.12 178 THR A CA 1
ATOM 1328 C C . THR A 1 178 ? -2.481 -3.571 -6.567 1.00 97.12 178 THR A C 1
ATOM 1330 O O . THR A 1 178 ? -1.860 -4.578 -6.907 1.00 97.12 178 THR A O 1
ATOM 1333 N N . ILE A 1 179 ? -3.128 -3.473 -5.411 1.00 96.94 179 ILE A N 1
ATOM 1334 C CA . ILE A 1 179 ? -3.243 -4.562 -4.445 1.00 96.94 179 ILE A CA 1
ATOM 1335 C C . ILE A 1 179 ? -4.719 -4.783 -4.197 1.00 96.94 179 ILE A C 1
ATOM 1337 O O . ILE A 1 179 ? -5.432 -3.882 -3.759 1.00 96.94 179 ILE A O 1
ATOM 1341 N N . VAL A 1 180 ? -5.161 -6.001 -4.469 1.00 97.19 180 VAL A N 1
ATOM 1342 C CA . VAL A 1 180 ? -6.498 -6.456 -4.126 1.00 97.19 180 VAL A CA 1
ATOM 1343 C C . VAL A 1 180 ? -6.345 -7.602 -3.146 1.00 97.19 180 VAL A C 1
ATOM 1345 O O . VAL A 1 180 ? -5.613 -8.552 -3.411 1.00 97.19 180 VAL A O 1
ATOM 1348 N N . ALA A 1 181 ? -7.013 -7.513 -2.005 1.00 96.19 181 ALA A N 1
ATOM 1349 C CA . ALA A 1 181 ? -6.918 -8.504 -0.949 1.00 96.19 181 ALA A CA 1
ATOM 1350 C C . ALA A 1 181 ? -8.289 -8.796 -0.337 1.00 96.19 181 ALA A C 1
ATOM 1352 O O . ALA A 1 181 ? -9.232 -8.009 -0.444 1.00 96.19 181 ALA A O 1
ATOM 1353 N N . THR A 1 182 ? -8.407 -9.956 0.296 1.00 95.69 182 THR A N 1
ATOM 1354 C CA . THR A 1 182 ? -9.629 -10.387 0.981 1.00 95.69 182 THR A CA 1
ATOM 1355 C C . THR A 1 182 ? -9.308 -10.823 2.396 1.00 95.69 18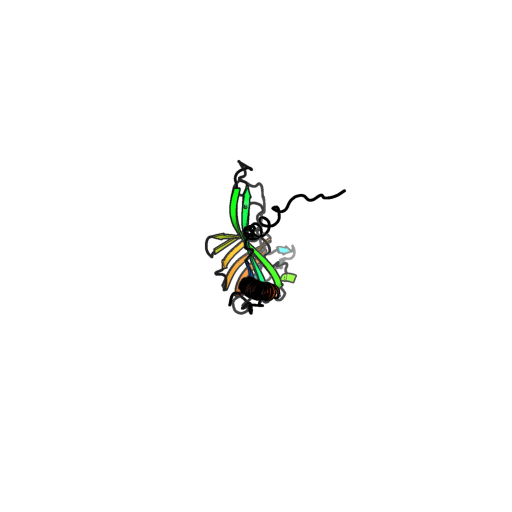2 THR A C 1
ATOM 1357 O O . THR A 1 182 ? -8.320 -11.529 2.608 1.00 95.69 182 THR A O 1
ATOM 1360 N N . ALA A 1 183 ? -10.154 -10.433 3.344 1.00 92.00 183 ALA A N 1
ATOM 1361 C CA . ALA A 1 183 ? -10.057 -10.830 4.735 1.00 92.00 183 ALA A CA 1
ATOM 1362 C C . ALA A 1 183 ? -10.018 -12.352 4.854 1.00 92.00 183 ALA A C 1
ATOM 1364 O O . ALA A 1 183 ? -10.801 -13.077 4.230 1.00 92.00 183 ALA A O 1
ATOM 1365 N N . VAL A 1 184 ? -9.086 -12.836 5.667 1.00 85.56 184 VAL A N 1
ATOM 1366 C CA . VAL A 1 184 ? -9.052 -14.240 6.049 1.00 85.56 184 VAL A CA 1
ATOM 1367 C C . VAL A 1 184 ? -10.201 -14.454 7.027 1.00 85.56 184 VAL A C 1
ATOM 1369 O O . VAL A 1 184 ? -10.267 -13.736 8.028 1.00 85.56 184 VAL A O 1
ATOM 1372 N N . PRO A 1 185 ? -11.103 -15.423 6.787 1.00 68.25 185 PRO A N 1
ATOM 1373 C CA . PRO A 1 185 ? -12.150 -15.739 7.741 1.00 68.25 185 PRO A CA 1
ATOM 1374 C C . PRO A 1 185 ? -11.494 -16.085 9.072 1.00 68.25 185 PRO A C 1
ATOM 1376 O O . PRO A 1 185 ? -10.842 -17.123 9.207 1.00 68.25 185 PRO A O 1
ATOM 1379 N N . SER A 1 186 ? -11.630 -15.201 10.056 1.00 58.72 186 SER A N 1
ATOM 1380 C CA . SER A 1 186 ? -11.198 -15.494 11.410 1.00 58.72 186 SER A CA 1
ATOM 1381 C C . SER A 1 186 ? -12.111 -16.612 11.898 1.00 58.72 186 SER A C 1
ATOM 1383 O O . SER A 1 186 ? -13.275 -16.377 12.221 1.00 58.72 186 SER A O 1
ATOM 1385 N N . ALA A 1 187 ? -11.622 -17.854 11.906 1.00 47.22 187 ALA A N 1
ATOM 1386 C CA . ALA A 1 187 ? -12.255 -18.892 12.701 1.00 47.22 187 ALA A CA 1
ATOM 1387 C C . ALA A 1 187 ? -12.327 -18.310 14.111 1.00 47.22 187 ALA A C 1
ATOM 1389 O O . ALA A 1 187 ? -11.286 -17.986 14.677 1.00 47.22 187 ALA A O 1
ATOM 1390 N N . SER A 1 188 ? -13.535 -18.061 14.618 1.00 41.22 188 SER A N 1
ATOM 1391 C CA . SER A 1 188 ? -13.746 -17.454 15.925 1.00 41.22 188 SER A CA 1
ATOM 1392 C C . SER A 1 188 ? -13.064 -18.332 16.970 1.00 41.22 188 SER A C 1
ATOM 1394 O O . SER A 1 188 ? -13.633 -19.324 17.432 1.00 41.22 188 SER A O 1
ATOM 1396 N N . VAL A 1 189 ? -11.815 -18.016 17.304 1.00 45.19 189 VAL A N 1
ATOM 1397 C CA . VAL A 1 189 ? -11.119 -18.636 18.417 1.00 45.19 189 VAL A CA 1
ATOM 1398 C C . VAL A 1 189 ? -11.824 -18.069 19.630 1.00 45.19 189 VAL A C 1
ATOM 1400 O O . VAL A 1 189 ? -11.591 -16.928 20.014 1.00 45.19 189 VAL A O 1
ATOM 1403 N N . ALA A 1 190 ? -12.770 -18.837 20.169 1.00 43.47 190 ALA A N 1
ATOM 1404 C CA . ALA A 1 190 ? -13.380 -18.527 21.445 1.00 43.47 190 ALA A CA 1
ATOM 1405 C C . ALA A 1 190 ? -12.233 -18.321 22.438 1.00 43.47 190 ALA A C 1
ATOM 1407 O O . ALA A 1 190 ? -11.511 -19.271 22.751 1.00 43.47 190 ALA A O 1
ATOM 1408 N N . GLU A 1 191 ? -12.020 -17.076 22.870 1.00 41.38 191 GLU A N 1
ATOM 1409 C CA . GLU A 1 191 ? -10.981 -16.767 23.840 1.00 41.38 191 GLU A CA 1
ATOM 1410 C C . GLU A 1 191 ? -11.162 -17.699 25.045 1.00 41.38 191 GLU A C 1
ATOM 1412 O O . GLU A 1 191 ? -12.265 -17.739 25.616 1.00 41.38 191 GLU A O 1
ATOM 1417 N N . PRO A 1 192 ? -10.110 -18.418 25.481 1.00 50.06 192 PRO A N 1
ATOM 1418 C CA . PRO A 1 192 ? -10.174 -19.280 26.661 1.00 50.06 192 PRO A CA 1
ATOM 1419 C C . PRO A 1 192 ? -10.657 -18.537 27.922 1.00 50.06 192 PRO A C 1
ATOM 1421 O O . PRO A 1 192 ? -11.156 -19.159 28.860 1.00 50.06 192 PRO A O 1
ATOM 1424 N N . GLY A 1 193 ? -10.553 -17.201 27.938 1.00 47.41 193 GLY A N 1
ATOM 1425 C CA . GLY A 1 193 ? -11.041 -16.332 29.010 1.00 47.41 193 GLY A CA 1
ATOM 1426 C C . GLY A 1 193 ? -12.564 -16.152 29.057 1.00 47.41 193 GLY A C 1
ATOM 1427 O O . GLY A 1 193 ? -13.124 -16.053 30.150 1.00 47.41 193 GLY A O 1
ATOM 1428 N N . SER A 1 194 ? -13.268 -16.182 27.919 1.00 47.12 194 SER A N 1
ATOM 1429 C CA . SER A 1 194 ? -14.729 -15.973 27.886 1.00 47.12 194 SER A CA 1
ATOM 1430 C C . SER A 1 194 ? -15.495 -17.142 28.520 1.00 47.12 194 SER A C 1
ATOM 1432 O O . SER A 1 194 ? -16.459 -16.945 29.266 1.00 47.12 194 SER A O 1
ATOM 1434 N N . LEU A 1 195 ? -14.999 -18.369 28.320 1.00 48.59 195 LEU A N 1
ATOM 1435 C CA . LEU A 1 195 ? -15.525 -19.576 28.956 1.00 48.59 195 LEU A CA 1
ATOM 1436 C C . LEU A 1 195 ? -15.206 -19.614 30.453 1.00 48.59 195 LEU A C 1
ATOM 1438 O O . LEU A 1 195 ? -16.036 -20.077 31.233 1.00 48.59 195 LEU A O 1
ATOM 1442 N N . ALA A 1 196 ? -14.055 -19.080 30.878 1.00 50.09 196 ALA A N 1
ATOM 1443 C CA . ALA A 1 196 ? -13.723 -18.957 32.296 1.00 50.09 196 ALA A CA 1
ATOM 1444 C C . ALA A 1 196 ? -14.655 -17.963 33.014 1.00 50.09 196 ALA A C 1
ATOM 1446 O O . ALA A 1 196 ? -15.132 -18.253 34.113 1.00 50.09 196 ALA A O 1
ATOM 1447 N N . CYS A 1 197 ? -14.995 -16.837 32.377 1.00 47.72 197 CYS A N 1
ATOM 1448 C CA . CYS A 1 197 ? -15.962 -15.875 32.910 1.00 47.72 197 CYS A CA 1
ATOM 1449 C C . CYS A 1 197 ? -17.395 -16.436 32.954 1.00 47.72 197 CYS A C 1
ATOM 1451 O O . CYS A 1 197 ? -18.090 -16.247 33.955 1.00 47.72 197 CYS A O 1
ATOM 1453 N N . LEU A 1 198 ? -17.824 -17.191 31.936 1.00 51.84 198 LEU A N 1
ATOM 1454 C CA . LEU A 1 198 ? -19.119 -17.890 31.933 1.00 51.84 198 LEU A CA 1
ATOM 1455 C C . LEU A 1 198 ? -19.186 -19.012 32.985 1.00 51.84 198 LEU A C 1
ATOM 1457 O O . LEU A 1 198 ? -20.191 -19.139 33.691 1.00 51.84 198 LEU A O 1
ATOM 1461 N N . ALA A 1 199 ? -18.110 -19.784 33.156 1.00 50.69 199 ALA A N 1
ATOM 1462 C CA . ALA A 1 199 ? -18.020 -20.827 34.176 1.00 50.69 199 ALA A CA 1
ATOM 1463 C C . ALA A 1 199 ? -18.009 -20.240 35.599 1.00 50.69 199 ALA A C 1
ATOM 1465 O O . ALA A 1 199 ? -18.697 -20.753 36.487 1.00 50.69 199 ALA A O 1
ATOM 1466 N N . ALA A 1 200 ? -17.302 -19.126 35.817 1.00 51.91 200 ALA A N 1
ATOM 1467 C CA . ALA A 1 200 ? -17.288 -18.417 37.095 1.00 51.91 200 ALA A CA 1
ATOM 1468 C C . ALA A 1 200 ? -18.660 -17.799 37.431 1.00 51.91 200 ALA A C 1
ATOM 1470 O O . ALA A 1 200 ? -19.120 -17.902 38.573 1.00 51.91 200 ALA A O 1
ATOM 1471 N N . ALA A 1 201 ? -19.359 -17.232 36.441 1.00 53.00 201 ALA A N 1
ATOM 1472 C CA . ALA A 1 201 ? -20.714 -16.707 36.615 1.00 53.00 201 ALA A CA 1
ATOM 1473 C C . ALA A 1 201 ? -21.732 -17.822 36.939 1.00 53.00 201 ALA A C 1
ATOM 1475 O O . ALA A 1 201 ? -22.554 -17.671 37.850 1.00 53.00 201 ALA A O 1
ATOM 1476 N N . GLY A 1 202 ? -21.639 -18.977 36.269 1.00 52.69 202 GLY A N 1
ATOM 1477 C CA . GLY A 1 202 ? -22.486 -20.147 36.535 1.00 52.69 202 GLY A CA 1
ATOM 1478 C C . GLY A 1 202 ? -22.249 -20.783 37.913 1.00 52.69 202 GLY A C 1
ATOM 1479 O O . GLY A 1 202 ? -23.200 -21.134 38.622 1.00 52.69 202 GLY A O 1
ATOM 1480 N N . ALA A 1 203 ? -20.990 -20.876 38.349 1.00 52.91 203 ALA A N 1
ATOM 1481 C CA . ALA A 1 203 ? -20.631 -21.385 39.675 1.00 52.91 203 ALA A CA 1
ATOM 1482 C C . ALA A 1 203 ? -21.043 -20.420 40.809 1.00 52.91 203 ALA A C 1
ATOM 1484 O O . ALA A 1 203 ? -21.526 -20.850 41.860 1.00 52.91 203 ALA A O 1
ATOM 1485 N N . GLY A 1 204 ? -20.935 -19.106 40.590 1.00 48.88 204 GLY A N 1
ATOM 1486 C CA . GLY A 1 204 ? -21.380 -18.091 41.551 1.00 48.88 204 GLY A CA 1
ATOM 1487 C C . GLY A 1 204 ? -22.896 -18.108 41.778 1.00 48.88 204 GLY A C 1
ATOM 1488 O O . GLY A 1 204 ? -23.363 -18.077 42.921 1.00 48.88 204 GLY A O 1
ATOM 1489 N N . LEU A 1 205 ? -23.681 -18.244 40.705 1.00 50.59 205 LEU A N 1
ATOM 1490 C CA . LEU A 1 205 ? -25.147 -18.291 40.779 1.00 50.59 205 LEU A CA 1
ATOM 1491 C C . LEU A 1 205 ? -25.672 -19.553 41.485 1.00 50.59 205 LEU A C 1
ATOM 1493 O O . LEU A 1 205 ? -26.648 -19.477 42.239 1.00 50.59 205 LEU A O 1
ATOM 1497 N N . THR A 1 206 ? -25.014 -20.703 41.321 1.00 52.22 206 THR A N 1
ATOM 1498 C CA . THR A 1 206 ? -25.387 -21.956 42.008 1.00 52.22 206 THR A CA 1
ATOM 1499 C C . THR A 1 206 ? -24.996 -21.951 43.494 1.00 52.22 206 THR A C 1
ATOM 1501 O O . THR A 1 206 ? -25.774 -22.401 44.348 1.00 52.22 206 THR A O 1
ATOM 1504 N N . ALA A 1 207 ? -23.858 -21.347 43.849 1.00 50.22 207 ALA A N 1
ATOM 1505 C CA . ALA A 1 207 ? -23.437 -21.167 45.240 1.00 50.22 207 ALA A CA 1
ATOM 1506 C C . ALA A 1 207 ? -24.354 -20.200 46.023 1.00 50.22 207 ALA A C 1
ATOM 1508 O O . ALA A 1 207 ? -24.670 -20.443 47.192 1.00 50.22 207 ALA A O 1
ATOM 1509 N N . VAL A 1 208 ? -24.853 -19.137 45.383 1.00 51.59 208 VAL A N 1
ATOM 1510 C CA . VAL A 1 208 ? -25.793 -18.189 46.012 1.00 51.59 208 VAL A CA 1
ATOM 1511 C C . VAL A 1 208 ? -27.189 -18.805 46.184 1.00 51.59 208 VAL A C 1
ATOM 1513 O O . VAL A 1 208 ? -27.815 -18.629 47.236 1.00 51.59 208 VAL A O 1
ATOM 1516 N N . ARG A 1 209 ? -27.669 -19.602 45.216 1.00 48.12 209 ARG A N 1
ATOM 1517 C CA . ARG A 1 209 ? -28.969 -20.298 45.318 1.00 48.12 209 ARG A CA 1
ATOM 1518 C C . ARG A 1 209 ? -28.981 -21.380 46.403 1.00 48.12 209 ARG A C 1
ATOM 1520 O O . ARG A 1 209 ? -29.975 -21.509 47.119 1.00 48.12 209 ARG A O 1
ATOM 1527 N N . SER A 1 210 ? -27.885 -22.121 46.570 1.00 50.78 210 SER A N 1
ATOM 1528 C CA . SER A 1 210 ? -27.771 -23.147 47.620 1.00 50.78 210 SER A CA 1
ATOM 1529 C C . SER A 1 210 ? -27.637 -22.547 49.025 1.00 50.78 210 SER A C 1
ATOM 1531 O O . SER A 1 210 ? -28.238 -23.070 49.967 1.00 50.78 210 SER A O 1
ATOM 1533 N N . ARG A 1 211 ? -26.945 -21.406 49.180 1.00 47.69 211 ARG A N 1
ATOM 1534 C CA . ARG A 1 211 ? -26.894 -20.682 50.464 1.00 47.69 211 ARG A CA 1
ATOM 1535 C C . ARG A 1 211 ? -28.249 -20.113 50.874 1.00 47.69 211 ARG A C 1
ATOM 1537 O O . ARG A 1 211 ? -28.614 -20.287 52.032 1.00 47.69 211 ARG A O 1
ATOM 1544 N N . ARG A 1 212 ? -29.029 -19.536 49.948 1.00 47.41 212 ARG A N 1
ATOM 1545 C CA . ARG A 1 212 ? -30.398 -19.068 50.253 1.00 47.41 212 ARG A CA 1
ATOM 1546 C C . ARG A 1 212 ? -31.326 -20.204 50.692 1.00 47.41 212 ARG A C 1
ATOM 1548 O O . ARG A 1 212 ? -32.087 -20.019 51.636 1.00 47.41 212 ARG A O 1
ATOM 1555 N N . ARG A 1 213 ? -31.230 -21.390 50.076 1.00 47.56 213 ARG A N 1
ATOM 1556 C CA . ARG A 1 213 ? -32.023 -22.563 50.496 1.00 47.56 213 ARG A CA 1
ATOM 1557 C C . ARG A 1 213 ? -31.635 -23.087 51.882 1.00 47.56 213 ARG A C 1
ATOM 1559 O O . ARG A 1 213 ? -32.520 -23.480 52.633 1.00 47.56 213 ARG A O 1
ATOM 1566 N N . ARG A 1 214 ? -30.352 -23.053 52.260 1.00 43.88 214 ARG A N 1
ATOM 1567 C CA . ARG A 1 214 ? -29.912 -23.488 53.601 1.00 43.88 214 ARG A CA 1
ATOM 1568 C C . ARG A 1 214 ? -30.309 -22.519 54.715 1.00 43.88 214 ARG A C 1
ATOM 1570 O O . ARG A 1 214 ? -30.610 -22.971 55.810 1.00 43.88 214 ARG A O 1
ATOM 1577 N N . THR A 1 215 ? -30.371 -21.216 54.447 1.00 42.28 215 THR A N 1
ATOM 1578 C CA . THR A 1 215 ? -30.861 -20.243 55.439 1.00 42.28 215 THR A CA 1
ATOM 1579 C C . THR A 1 215 ? -32.378 -20.274 55.617 1.00 42.28 215 THR A C 1
ATOM 1581 O O . THR A 1 215 ? -32.842 -20.051 56.728 1.00 42.28 215 THR A O 1
ATOM 1584 N N . SER A 1 216 ? -33.157 -20.614 54.584 1.00 40.47 216 SER A N 1
ATOM 1585 C CA . SER A 1 216 ? -34.609 -20.811 54.741 1.00 40.47 216 SER A CA 1
ATOM 1586 C C . SER A 1 216 ? -34.968 -22.112 55.466 1.00 40.47 216 SER A C 1
ATOM 1588 O O . SER A 1 216 ? -35.996 -22.163 56.126 1.00 40.47 216 SER A O 1
ATOM 1590 N N . ALA A 1 217 ? -34.116 -23.141 55.409 1.00 40.06 217 ALA A N 1
ATOM 1591 C CA . ALA A 1 217 ? -34.318 -24.379 56.168 1.00 40.06 217 ALA A CA 1
ATOM 1592 C C . ALA A 1 217 ? -33.931 -24.265 57.660 1.00 40.06 217 ALA A C 1
ATOM 1594 O O . ALA A 1 217 ? -34.295 -25.130 58.448 1.00 40.06 217 ALA A O 1
ATOM 1595 N N . ALA A 1 218 ? -33.215 -23.207 58.058 1.00 40.50 218 ALA A N 1
ATOM 1596 C CA . ALA A 1 218 ? -32.816 -22.963 59.449 1.00 40.50 218 ALA A CA 1
ATOM 1597 C C . ALA A 1 218 ? -33.793 -22.052 60.224 1.00 40.50 218 ALA A C 1
ATOM 1599 O O . ALA A 1 218 ? -33.533 -21.714 61.375 1.00 40.50 218 ALA A O 1
ATOM 1600 N N . LEU A 1 219 ? -34.911 -21.656 59.605 1.00 40.91 219 LEU A N 1
ATOM 1601 C CA . LEU A 1 219 ? -35.975 -20.856 60.219 1.00 40.91 219 LEU A CA 1
ATOM 1602 C C . LEU A 1 219 ? -37.336 -21.555 60.065 1.00 40.91 219 LEU A C 1
ATOM 1604 O O . LEU A 1 219 ? -38.302 -20.985 59.573 1.00 40.91 219 LEU A O 1
ATOM 1608 N N . ALA A 1 220 ? -37.408 -22.811 60.498 1.00 37.12 220 ALA A N 1
ATOM 1609 C CA . ALA A 1 220 ? -38.667 -23.411 60.923 1.00 37.12 220 ALA A CA 1
ATOM 1610 C C . ALA A 1 220 ? -38.628 -23.507 62.459 1.00 37.12 220 ALA A C 1
ATOM 1612 O O . ALA A 1 220 ? -37.916 -24.365 62.987 1.00 37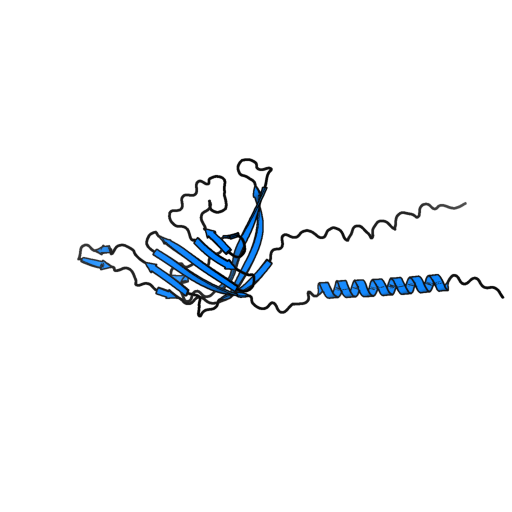.12 220 ALA A O 1
ATOM 1613 N N . PRO A 1 221 ? -39.301 -22.604 63.197 1.00 38.28 221 PRO A N 1
ATOM 1614 C CA . PRO A 1 221 ? -39.498 -22.782 64.627 1.00 38.28 221 PRO A CA 1
ATOM 1615 C C . PRO A 1 221 ? -40.435 -23.975 64.836 1.00 38.28 221 PRO A C 1
ATOM 1617 O O . PRO A 1 221 ? -41.488 -24.066 64.205 1.00 38.28 221 PRO A O 1
ATOM 1620 N N . GLY A 1 222 ? -40.026 -24.911 65.690 1.00 41.28 222 GLY A N 1
ATOM 1621 C CA . GLY A 1 222 ? -40.882 -26.017 66.097 1.00 41.28 222 GLY A CA 1
ATOM 1622 C C . GLY A 1 222 ? -42.095 -25.519 66.882 1.00 41.28 222 GLY A C 1
ATOM 1623 O O . GLY A 1 222 ? -41.966 -24.587 67.672 1.00 41.28 222 GLY A O 1
ATOM 1624 N N . ALA A 1 223 ? -43.240 -26.166 66.670 1.00 29.03 223 ALA A N 1
ATOM 1625 C CA . ALA A 1 223 ? -44.298 -26.343 67.664 1.00 29.03 223 ALA A CA 1
ATOM 1626 C C . ALA A 1 223 ? -45.396 -27.261 67.102 1.00 29.03 223 ALA A C 1
ATOM 1628 O O . ALA A 1 223 ? -46.199 -26.823 66.279 1.00 29.03 223 ALA A O 1
ATOM 1629 N N . ALA A 1 224 ? -45.394 -28.520 67.542 1.00 32.53 224 ALA A N 1
ATOM 1630 C CA . ALA A 1 224 ? -46.521 -29.225 68.168 1.00 32.53 224 ALA A CA 1
ATOM 1631 C C . ALA A 1 224 ? -46.071 -30.654 68.497 1.00 32.53 224 ALA A C 1
ATOM 1633 O O . ALA A 1 224 ? -45.717 -31.388 67.548 1.00 32.53 224 ALA A O 1
#

Radius of gyration: 31.13 Å; chains: 1; bounding box: 78×56×114 Å

Foldseek 3Di:
DDDDDDDDDPPDPPPPPPPPPPPPDFPFDKFKKWWDQVFKKKKKFFQDPFDADPVGRTDDPDDIDMWTKTDMKIKTWGWDWDAAPVGNVDIDIFIKIFIGGPDMDGRCVVVVPDDDGGFIWTDDPQKTKDKPFPCRPPPHDDPGDDPDIKIKIWGHPPFKTWMWIWAAPDPRITMTIITIIGTDPPPPPPPPVVVVVVVVVVVVVVVVVVVVVVVVVVPDDDDD

Organism: NCBI:txid1552750